Protein AF-A0A7Z9UDQ6-F1 (afdb_monomer_lite)

Secondary structure (DSSP, 8-state):
--TTSSSHHHHH--TT---GGGSS---HHHHHHHHHHHHHHHHHHHHHHHHHHHHHHH-TT-TTTHHHHHHHHHHHHHHHHHHHHHHHHHS--HHHHHHHHHHHHHHHHHHHHHHHHHHHHHHTSPPHHHHHHHHHHHHHHHHHHHHHHHHHHHHHHHHHHHHHHHHHHHHHHHHHHHHHS-HHHHHHHHHHHHHHHHHHHHHHHHHHHHHT--

Sequence (214 aa):
MLFSVFTLESLIDASGFVPRAVCGSWTKGEVILNNAADLAVALAYLVLPFVLTRLQRRRPDLPFSWILVVFGLFIVTCGATHLMEIVLFYHPVYRLAGLIKVLTALASWAAVIALIKISPALQALRSPQELEALNAELALEVEQRRKAEEQKEVLLRELHHRVKNNLQMVSSLLQLQENSSNPDDRSVLKESRDRVRALALVHESIYQSSDLSG

Radius of gyration: 43.85 Å; chains: 1; bounding box: 91×39×116 Å

Foldseek 3Di:
DVVVCPDPCNLQDLPPHDAQLPVDDDDPVNLCVLLVVLVVLLVVLVVQLVVLVVVCVVCVVDPPSVLSVLVNQLSNLVSVLSVVNNVSNPGVSVSNNVVSVVSNVVSVVVNVVVCVVCVVVVVPDDDPVRVVVVVVVVVVVVVVVVVVVVVVVVVVVVVLVVLLVVLVVLLVVLVVCLVVDDPVCNVVSVVVSVVSVVVSVVSVVVVVVVVVPD

Structure (mmCIF, N/CA/C/O backbone):
data_AF-A0A7Z9UDQ6-F1
#
_entry.id   AF-A0A7Z9UDQ6-F1
#
loop_
_atom_site.group_PDB
_atom_site.id
_atom_site.type_symbol
_atom_site.label_atom_id
_atom_site.label_alt_id
_atom_site.label_comp_id
_atom_site.label_asym_id
_atom_site.label_entity_id
_atom_site.label_seq_id
_atom_site.pdbx_PDB_ins_code
_atom_site.Cartn_x
_atom_site.Cartn_y
_atom_site.Cartn_z
_atom_site.occupancy
_atom_site.B_iso_or_equiv
_atom_site.auth_seq_id
_atom_site.auth_comp_id
_atom_site.auth_asym_id
_atom_site.auth_atom_id
_atom_site.pdbx_PDB_model_num
ATOM 1 N N . MET A 1 1 ? 2.440 24.306 -38.307 1.00 48.34 1 MET A N 1
ATOM 2 C CA . MET A 1 1 ? 3.809 23.741 -38.379 1.00 48.34 1 MET A CA 1
ATOM 3 C C . MET A 1 1 ? 4.148 22.735 -37.273 1.00 48.34 1 MET A C 1
ATOM 5 O O . MET A 1 1 ? 5.001 21.906 -37.523 1.00 48.34 1 MET A O 1
ATOM 9 N N . LEU A 1 2 ? 3.493 22.721 -36.099 1.00 47.84 2 LEU A N 1
ATOM 10 C CA . LEU A 1 2 ? 3.784 21.716 -35.051 1.00 47.84 2 LEU A CA 1
ATOM 11 C C . LEU A 1 2 ? 3.206 20.310 -35.327 1.00 47.84 2 LEU A C 1
ATOM 13 O O . LEU A 1 2 ? 3.764 19.321 -34.868 1.00 47.84 2 LEU A O 1
ATOM 17 N N . PHE A 1 3 ? 2.128 20.198 -36.111 1.00 49.44 3 PHE A N 1
ATOM 18 C CA . PHE A 1 3 ? 1.452 18.915 -36.360 1.00 49.44 3 PHE A CA 1
ATOM 19 C C . PHE A 1 3 ? 2.169 17.978 -37.351 1.00 49.44 3 PHE A C 1
ATOM 21 O O . PHE A 1 3 ? 1.931 16.778 -37.304 1.00 49.44 3 PHE A O 1
ATOM 28 N N . SER A 1 4 ? 3.075 18.473 -38.207 1.00 54.19 4 SER A N 1
ATOM 29 C CA . SER A 1 4 ? 3.802 17.622 -39.171 1.00 54.19 4 SER A CA 1
ATOM 30 C C . SER A 1 4 ? 5.000 16.881 -38.566 1.00 54.19 4 SER A C 1
ATOM 32 O O . SER A 1 4 ? 5.583 16.032 -39.226 1.00 54.19 4 SER A O 1
ATOM 34 N N . VAL A 1 5 ? 5.386 17.197 -37.324 1.00 56.34 5 VAL A N 1
ATOM 35 C CA . VAL A 1 5 ? 6.548 16.592 -36.643 1.00 56.34 5 VAL A CA 1
ATOM 36 C C . VAL A 1 5 ? 6.175 15.292 -35.913 1.00 56.34 5 VAL A C 1
ATOM 38 O O . VAL A 1 5 ? 7.037 14.443 -35.692 1.00 56.34 5 VAL A O 1
ATOM 41 N N . PHE A 1 6 ? 4.893 15.090 -35.593 1.00 64.50 6 PHE A N 1
ATOM 42 C CA . PHE A 1 6 ? 4.410 13.975 -34.763 1.00 64.50 6 PHE A CA 1
ATOM 43 C C . PHE A 1 6 ? 3.609 12.913 -35.530 1.00 64.50 6 PHE A C 1
ATOM 45 O O . PHE A 1 6 ? 2.838 12.167 -34.930 1.00 64.50 6 PHE A O 1
ATOM 52 N N . THR A 1 7 ? 3.763 12.825 -36.850 1.00 82.31 7 THR A N 1
ATOM 53 C CA . THR A 1 7 ? 3.218 11.678 -37.591 1.00 82.31 7 THR A CA 1
ATOM 54 C C . THR A 1 7 ? 4.004 10.404 -37.260 1.00 82.31 7 THR A C 1
ATOM 56 O O . THR A 1 7 ? 5.189 10.467 -36.930 1.00 82.31 7 THR A O 1
ATOM 59 N N . LEU A 1 8 ? 3.368 9.230 -37.339 1.00 80.25 8 LEU A N 1
ATOM 60 C CA . LEU A 1 8 ? 4.065 7.961 -37.090 1.00 80.25 8 LEU A CA 1
ATOM 61 C C . LEU A 1 8 ? 5.263 7.794 -38.039 1.00 80.25 8 LEU A C 1
ATOM 63 O O . LEU A 1 8 ? 6.338 7.408 -37.592 1.00 80.25 8 LEU A O 1
ATOM 67 N N . GLU A 1 9 ? 5.092 8.171 -39.311 1.00 85.50 9 GLU A N 1
ATOM 68 C CA . GLU A 1 9 ? 6.149 8.155 -40.328 1.00 85.50 9 GLU A CA 1
ATOM 69 C C . GLU A 1 9 ? 7.326 9.065 -39.960 1.00 85.50 9 GLU A C 1
ATOM 71 O O . GLU A 1 9 ? 8.473 8.642 -40.050 1.00 85.50 9 GLU A O 1
ATOM 76 N N . SER A 1 10 ? 7.074 10.280 -39.459 1.00 85.56 10 SER A N 1
ATOM 77 C CA . SER A 1 10 ? 8.152 11.195 -39.058 1.00 85.56 10 SER A CA 1
ATOM 78 C C . SER A 1 10 ? 8.919 10.728 -37.815 1.00 85.56 10 SER A C 1
ATOM 80 O O . SER A 1 10 ? 10.100 11.055 -37.675 1.00 85.56 10 SER A O 1
ATOM 82 N N . LEU A 1 11 ? 8.282 9.964 -36.918 1.00 87.12 11 LEU A N 1
ATOM 83 C CA . LEU A 1 11 ? 8.909 9.422 -35.705 1.00 87.12 11 LEU A CA 1
ATOM 84 C C . LEU A 1 11 ? 9.822 8.221 -35.986 1.00 87.12 11 LEU A C 1
ATOM 86 O O . LEU A 1 11 ? 10.855 8.086 -35.326 1.00 87.12 11 LEU A O 1
ATOM 90 N N . ILE A 1 12 ? 9.452 7.370 -36.948 1.00 90.75 12 ILE A N 1
ATOM 91 C CA . ILE A 1 12 ? 10.252 6.210 -37.381 1.00 90.75 12 ILE A CA 1
ATOM 92 C C . ILE A 1 12 ? 11.189 6.532 -38.550 1.00 90.75 12 ILE A C 1
ATOM 94 O O . ILE A 1 12 ? 11.944 5.666 -38.986 1.00 90.75 12 ILE A O 1
ATOM 98 N N . ASP A 1 13 ? 11.151 7.756 -39.072 1.00 90.12 13 ASP A N 1
ATOM 99 C CA . ASP A 1 13 ? 12.060 8.174 -40.127 1.00 90.12 13 ASP A CA 1
ATOM 100 C C . ASP A 1 13 ? 13.504 8.244 -39.602 1.00 90.12 13 ASP A C 1
ATOM 102 O O . ASP A 1 13 ? 13.847 9.022 -38.706 1.00 90.12 13 ASP A O 1
ATOM 106 N N . ALA A 1 14 ? 14.333 7.391 -40.195 1.00 88.19 14 ALA A N 1
ATOM 107 C CA . ALA A 1 14 ? 15.753 7.228 -39.923 1.00 88.19 14 ALA A CA 1
ATOM 108 C C . ALA A 1 14 ? 16.634 8.094 -40.844 1.00 88.19 14 ALA A C 1
ATOM 110 O O . ALA A 1 14 ? 17.862 8.054 -40.732 1.00 88.19 14 ALA A O 1
ATOM 111 N N . SER A 1 15 ? 16.036 8.854 -41.771 1.00 87.88 15 SER A N 1
ATOM 112 C CA . SER A 1 15 ? 16.781 9.676 -42.721 1.00 87.88 15 SER A CA 1
ATOM 113 C C . SER A 1 15 ? 17.696 10.680 -42.006 1.00 87.88 15 SER A C 1
ATOM 115 O O . SER A 1 15 ? 17.328 11.308 -41.011 1.00 87.88 15 SER A O 1
ATOM 117 N N . GLY A 1 16 ? 18.932 10.807 -42.500 1.00 86.19 16 GLY A N 1
ATOM 118 C CA . GLY A 1 16 ? 19.942 11.703 -41.926 1.00 86.19 16 GLY A CA 1
ATOM 119 C C . GLY A 1 16 ? 20.654 11.180 -40.674 1.00 86.19 16 GLY A C 1
ATOM 120 O O . GLY A 1 16 ? 21.507 11.887 -40.141 1.00 86.19 16 GLY A O 1
ATOM 121 N N . PHE A 1 17 ? 20.362 9.956 -40.222 1.00 91.44 17 PHE A N 1
ATOM 122 C CA . PHE A 1 17 ? 21.024 9.333 -39.077 1.00 91.44 17 PHE A CA 1
ATOM 123 C C . PHE A 1 17 ? 21.715 8.017 -39.448 1.00 91.44 17 PHE A C 1
ATOM 125 O O . PHE A 1 17 ? 21.334 7.332 -40.394 1.00 91.44 17 PHE A O 1
ATOM 132 N N . VAL A 1 18 ? 22.742 7.654 -38.677 1.00 89.44 18 VAL A N 1
ATOM 133 C CA . VAL A 1 18 ? 23.559 6.454 -38.899 1.00 89.44 18 VAL A CA 1
ATOM 134 C C . VAL A 1 18 ? 23.310 5.449 -37.762 1.00 89.44 18 VAL A C 1
ATOM 136 O O . VAL A 1 18 ? 23.319 5.867 -36.602 1.00 89.44 18 VAL A O 1
ATOM 139 N N . PRO A 1 19 ? 23.076 4.149 -38.047 1.00 90.12 19 PRO A N 1
ATOM 140 C CA . PRO A 1 19 ? 22.893 3.131 -37.011 1.00 90.12 19 PRO A CA 1
ATOM 141 C C . PRO A 1 19 ? 24.117 2.989 -36.104 1.00 90.12 19 PRO A C 1
ATOM 143 O O . PRO A 1 19 ? 25.257 3.105 -36.556 1.00 90.12 19 PRO A O 1
ATOM 146 N N . ARG A 1 20 ? 23.910 2.632 -34.832 1.00 87.38 20 ARG A N 1
ATOM 147 C CA . ARG A 1 20 ? 25.030 2.446 -33.893 1.00 87.38 20 ARG A CA 1
ATOM 148 C C . ARG A 1 20 ? 25.936 1.274 -34.273 1.00 87.38 20 ARG A C 1
ATOM 150 O O . ARG A 1 20 ? 27.137 1.353 -34.036 1.00 87.38 20 ARG A O 1
ATOM 157 N N . ALA A 1 21 ? 25.384 0.235 -34.902 1.00 88.62 21 ALA A N 1
ATOM 158 C CA . ALA A 1 21 ? 26.126 -0.949 -35.337 1.00 88.62 21 ALA A CA 1
ATOM 159 C C . ALA A 1 21 ? 27.290 -0.638 -36.291 1.00 88.62 21 ALA A C 1
ATOM 161 O O . ALA A 1 21 ? 28.263 -1.386 -36.319 1.00 88.62 21 ALA A O 1
ATOM 162 N N . VAL A 1 22 ? 27.199 0.450 -37.066 1.00 88.19 22 VAL A N 1
ATOM 163 C CA . VAL A 1 22 ? 28.259 0.873 -37.999 1.00 88.19 22 VAL A CA 1
ATOM 164 C C . VAL A 1 22 ? 29.159 1.973 -37.418 1.00 88.19 22 VAL A C 1
ATOM 166 O O . VAL A 1 22 ? 30.183 2.316 -38.003 1.00 88.19 22 VAL A O 1
ATOM 169 N N . CYS A 1 23 ? 28.803 2.509 -36.248 1.00 83.44 23 CYS A N 1
ATOM 170 C CA . CYS A 1 23 ? 29.589 3.485 -35.504 1.00 83.44 23 CYS A CA 1
ATOM 171 C C . CYS A 1 23 ? 30.488 2.755 -34.492 1.00 83.44 23 CYS A C 1
ATOM 173 O O . CYS A 1 23 ? 30.067 2.469 -33.371 1.00 83.44 23 CYS A O 1
ATOM 175 N N . GLY A 1 24 ? 31.733 2.470 -34.886 1.00 82.62 24 GLY A N 1
ATOM 176 C CA . GLY A 1 24 ? 32.760 1.861 -34.028 1.00 82.62 24 GLY A CA 1
ATOM 177 C C . GLY A 1 24 ? 33.089 0.402 -34.366 1.00 82.62 24 GLY A C 1
ATOM 178 O O . GLY A 1 24 ? 32.461 -0.218 -35.220 1.00 82.62 24 GLY A O 1
ATOM 179 N N . SER A 1 25 ? 34.109 -0.149 -33.704 1.00 88.50 25 SER A N 1
ATOM 180 C CA . SER A 1 25 ? 34.606 -1.516 -33.917 1.00 88.50 25 SER A CA 1
ATOM 181 C C . SER A 1 25 ? 34.024 -2.498 -32.894 1.00 88.50 25 SER A C 1
ATOM 183 O O . SER A 1 25 ? 34.717 -2.921 -31.972 1.00 88.50 25 SER A O 1
ATOM 185 N N . TRP A 1 26 ? 32.744 -2.840 -33.042 1.00 91.50 26 TRP A N 1
ATOM 186 C CA . TRP A 1 26 ? 32.050 -3.757 -32.133 1.00 91.50 26 TRP A CA 1
ATOM 187 C C . TRP A 1 26 ? 32.471 -5.212 -32.352 1.00 91.50 26 TRP A C 1
ATOM 189 O O . TRP A 1 26 ? 32.359 -5.757 -33.453 1.00 91.50 26 TRP A O 1
ATOM 199 N N . THR A 1 27 ? 32.894 -5.881 -31.286 1.00 94.50 27 THR A N 1
ATOM 200 C CA . THR A 1 27 ? 33.080 -7.332 -31.281 1.00 94.50 27 THR A CA 1
ATOM 201 C C . THR A 1 27 ? 31.741 -8.048 -31.103 1.00 94.50 27 THR A C 1
ATOM 203 O O . THR A 1 27 ? 30.798 -7.532 -30.502 1.00 94.50 27 THR A O 1
ATOM 206 N N . LYS A 1 28 ? 31.653 -9.299 -31.572 1.00 93.56 28 LYS A N 1
ATOM 207 C CA . LYS A 1 28 ? 30.447 -10.127 -31.379 1.00 93.56 28 LYS A CA 1
ATOM 208 C C . LYS A 1 28 ? 30.076 -10.276 -29.898 1.00 93.56 28 LYS A C 1
ATOM 210 O O . LYS A 1 28 ? 28.895 -10.280 -29.569 1.00 93.56 28 LYS A O 1
ATOM 215 N N . GLY A 1 29 ? 31.079 -10.385 -29.022 1.00 96.00 29 GLY A N 1
ATOM 216 C CA . GLY A 1 29 ? 30.876 -10.504 -27.579 1.00 96.00 29 GLY A CA 1
ATOM 217 C C . GLY A 1 29 ? 30.220 -9.263 -26.976 1.00 96.00 29 GLY A C 1
ATOM 218 O O . GLY A 1 29 ? 29.256 -9.394 -26.229 1.00 96.00 29 GLY A O 1
ATOM 219 N N . GLU A 1 30 ? 30.676 -8.066 -27.351 1.00 94.56 30 GLU A N 1
ATOM 220 C CA . GLU A 1 30 ? 30.105 -6.803 -26.864 1.00 94.56 30 GLU A CA 1
ATOM 221 C C . GLU A 1 30 ? 28.658 -6.613 -27.324 1.00 94.56 30 GLU A C 1
ATOM 223 O O . GLU A 1 30 ? 27.813 -6.218 -26.523 1.00 94.56 30 GLU A O 1
ATOM 228 N N . VAL A 1 31 ? 28.347 -6.934 -28.585 1.00 94.44 31 VAL A N 1
ATOM 229 C CA . VAL A 1 31 ? 26.974 -6.826 -29.107 1.00 94.44 31 VAL A CA 1
ATOM 230 C C . VAL A 1 31 ? 26.029 -7.765 -28.363 1.00 94.44 31 VAL A C 1
ATOM 232 O O . VAL A 1 31 ? 24.954 -7.346 -27.940 1.00 94.44 31 VAL A O 1
ATOM 235 N N . ILE A 1 32 ? 26.434 -9.025 -28.171 1.00 96.25 32 ILE A N 1
ATOM 236 C CA . ILE A 1 32 ? 25.630 -10.005 -27.431 1.00 96.25 32 ILE A CA 1
ATOM 237 C C . ILE A 1 32 ? 25.421 -9.535 -25.995 1.00 96.25 32 ILE A C 1
ATOM 239 O O . ILE A 1 32 ? 24.293 -9.566 -25.515 1.00 96.25 32 ILE A O 1
ATOM 243 N N . LEU A 1 33 ? 26.481 -9.079 -25.324 1.00 96.50 33 LEU A N 1
ATOM 244 C CA . LEU A 1 33 ? 26.412 -8.645 -23.933 1.00 96.50 33 LEU A CA 1
ATOM 245 C C . LEU A 1 33 ? 25.422 -7.489 -23.743 1.00 96.50 33 LEU A C 1
ATOM 247 O O . LEU A 1 33 ? 24.552 -7.579 -22.880 1.00 96.50 33 LEU A O 1
ATOM 251 N N . ASN A 1 34 ? 25.531 -6.434 -24.556 1.00 95.75 34 ASN A N 1
ATOM 252 C CA . ASN A 1 34 ? 24.661 -5.261 -24.442 1.00 95.75 34 ASN A CA 1
ATOM 253 C C . ASN A 1 34 ? 23.206 -5.614 -24.778 1.00 95.75 34 ASN A C 1
ATOM 255 O O . ASN A 1 34 ? 22.318 -5.384 -23.962 1.00 95.75 34 ASN A O 1
ATOM 259 N N . ASN A 1 35 ? 22.962 -6.270 -25.918 1.00 96.38 35 ASN A N 1
ATOM 260 C CA . ASN A 1 35 ? 21.597 -6.605 -26.332 1.00 96.38 35 ASN A CA 1
ATOM 261 C C . ASN A 1 35 ? 20.929 -7.608 -25.382 1.00 96.38 35 ASN A C 1
ATOM 263 O O . ASN A 1 35 ? 19.732 -7.501 -25.121 1.00 96.38 35 ASN A O 1
ATOM 267 N N . ALA A 1 36 ? 21.677 -8.584 -24.855 1.00 98.06 36 ALA A N 1
ATOM 268 C CA . ALA A 1 36 ? 21.143 -9.528 -23.878 1.00 98.06 36 ALA A CA 1
ATOM 269 C C . ALA A 1 36 ? 20.815 -8.838 -22.547 1.00 98.06 36 ALA A C 1
ATOM 271 O O . ALA A 1 36 ? 19.781 -9.144 -21.955 1.00 98.06 36 ALA A O 1
ATOM 272 N N . ALA A 1 37 ? 21.653 -7.899 -22.094 1.00 98.25 37 ALA A N 1
ATOM 273 C CA . ALA A 1 37 ? 21.388 -7.115 -20.892 1.00 98.25 37 ALA A CA 1
ATOM 274 C C . ALA A 1 37 ? 20.138 -6.235 -21.055 1.00 98.25 37 ALA A C 1
ATOM 276 O O . ALA A 1 37 ? 19.240 -6.299 -20.216 1.00 98.25 37 ALA A O 1
ATOM 277 N N . ASP A 1 38 ? 20.030 -5.484 -22.155 1.00 98.25 38 ASP A N 1
ATOM 278 C CA . ASP A 1 38 ? 18.854 -4.653 -22.437 1.00 98.25 38 ASP A CA 1
ATOM 279 C C . ASP A 1 38 ? 17.577 -5.493 -22.559 1.00 98.25 38 ASP A C 1
ATOM 281 O O . ASP A 1 38 ? 16.534 -5.126 -22.013 1.00 98.25 38 ASP A O 1
ATOM 285 N N . LEU A 1 39 ? 17.654 -6.662 -23.204 1.00 98.00 39 LEU A N 1
ATOM 286 C CA . LEU A 1 39 ? 16.518 -7.573 -23.311 1.00 98.00 39 LEU A CA 1
ATOM 287 C C . LEU A 1 39 ? 16.105 -8.114 -21.938 1.00 98.00 39 LEU A C 1
ATOM 289 O O . LEU A 1 39 ? 14.915 -8.153 -21.627 1.00 98.00 39 LEU A O 1
ATOM 293 N N . ALA A 1 40 ? 17.067 -8.510 -21.103 1.00 98.25 40 ALA A N 1
ATOM 294 C CA . ALA A 1 40 ? 16.791 -9.001 -19.758 1.00 98.25 40 ALA A CA 1
ATOM 295 C C . ALA A 1 40 ? 16.103 -7.932 -18.892 1.00 98.25 40 ALA A C 1
ATOM 297 O O . ALA A 1 40 ? 15.108 -8.230 -18.225 1.00 98.25 40 ALA A O 1
ATOM 298 N N . VAL A 1 41 ? 16.574 -6.680 -18.945 1.00 98.31 41 VAL A N 1
ATOM 299 C CA . VAL A 1 41 ? 15.949 -5.561 -18.222 1.00 98.31 41 VAL A CA 1
ATOM 300 C C . VAL A 1 41 ? 14.550 -5.266 -18.767 1.00 98.31 41 VAL A C 1
ATOM 302 O O . VAL A 1 41 ? 13.603 -5.142 -17.989 1.00 98.31 41 VAL A O 1
ATOM 305 N N . ALA A 1 42 ? 14.380 -5.222 -20.092 1.00 97.62 42 ALA A N 1
ATOM 306 C CA . ALA A 1 42 ? 13.077 -5.015 -20.716 1.00 97.62 42 ALA A CA 1
ATOM 307 C C . ALA A 1 42 ? 12.055 -6.088 -20.303 1.00 97.62 42 ALA A C 1
ATOM 309 O O . ALA A 1 42 ? 10.922 -5.759 -19.951 1.00 97.62 42 ALA A O 1
ATOM 310 N N . LEU A 1 43 ? 12.454 -7.365 -20.283 1.00 97.69 43 LEU A N 1
ATOM 311 C CA . LEU A 1 43 ? 11.597 -8.467 -19.837 1.00 97.69 43 LEU A CA 1
ATOM 312 C C . LEU A 1 43 ? 11.216 -8.332 -18.359 1.00 97.69 43 LEU A C 1
ATOM 314 O O . LEU A 1 43 ? 10.044 -8.494 -18.015 1.00 97.69 43 LEU A O 1
ATOM 318 N N . ALA A 1 44 ? 12.163 -7.976 -17.486 1.00 97.94 44 ALA A N 1
ATOM 319 C CA . ALA A 1 44 ? 11.867 -7.717 -16.078 1.00 97.94 44 ALA A CA 1
ATOM 320 C C . ALA A 1 44 ? 10.829 -6.589 -15.915 1.00 97.94 44 ALA A C 1
ATOM 322 O O . ALA A 1 44 ? 9.878 -6.720 -15.140 1.00 97.94 44 ALA A O 1
ATOM 323 N N . TYR A 1 45 ? 10.952 -5.516 -16.700 1.00 97.06 45 TYR A N 1
ATOM 324 C CA . TYR A 1 45 ? 10.016 -4.390 -16.702 1.00 97.06 45 TYR A CA 1
ATOM 325 C C . TYR A 1 45 ? 8.649 -4.703 -17.333 1.00 97.06 45 TYR A C 1
ATOM 327 O O . TYR A 1 45 ? 7.684 -4.004 -17.041 1.00 97.06 45 TYR A O 1
ATOM 335 N N . LEU A 1 46 ? 8.507 -5.778 -18.112 1.00 92.88 46 LEU A N 1
ATOM 336 C CA . LEU A 1 46 ? 7.196 -6.297 -18.529 1.00 92.88 46 LEU A CA 1
ATOM 337 C C . LEU A 1 46 ? 6.545 -7.173 -17.446 1.00 92.88 46 LEU A C 1
ATOM 339 O O . LEU A 1 46 ? 5.325 -7.148 -17.272 1.00 92.88 46 LEU A O 1
ATOM 343 N N . VAL A 1 47 ? 7.347 -7.925 -16.686 1.00 96.75 47 VAL A N 1
ATOM 344 C CA . VAL A 1 47 ? 6.858 -8.810 -15.615 1.00 96.75 47 VAL A CA 1
ATOM 345 C C . VAL A 1 47 ? 6.423 -8.023 -14.373 1.00 96.75 47 VAL A C 1
ATOM 347 O O . VAL A 1 47 ? 5.387 -8.333 -13.782 1.00 96.75 47 VAL A O 1
ATOM 350 N N . LEU A 1 48 ? 7.168 -6.991 -13.970 1.00 97.06 48 LEU A N 1
ATOM 351 C CA . LEU A 1 48 ? 6.877 -6.220 -12.753 1.00 97.06 48 LEU A CA 1
ATOM 352 C C . LEU A 1 48 ? 5.455 -5.611 -12.725 1.00 97.06 48 LEU A C 1
ATOM 354 O O . LEU A 1 48 ? 4.744 -5.848 -11.746 1.00 97.06 48 LEU A O 1
ATOM 358 N N . PRO A 1 49 ? 4.961 -4.909 -13.766 1.00 96.12 49 PRO A N 1
ATOM 359 C CA . PRO A 1 49 ? 3.590 -4.391 -13.797 1.00 96.12 49 PRO A CA 1
ATOM 360 C C . PRO A 1 49 ? 2.521 -5.485 -13.674 1.00 96.12 49 PRO A C 1
ATOM 362 O O . PRO A 1 49 ? 1.480 -5.264 -13.050 1.00 96.12 49 PRO A O 1
ATOM 365 N N . PHE A 1 50 ? 2.773 -6.685 -14.212 1.00 95.94 50 PHE A N 1
ATOM 366 C CA . PHE A 1 50 ? 1.877 -7.831 -14.043 1.00 95.94 50 PHE A CA 1
ATOM 367 C C . PHE A 1 50 ? 1.816 -8.286 -12.578 1.00 95.94 50 PHE A C 1
ATOM 369 O O . PHE A 1 50 ? 0.725 -8.515 -12.046 1.00 95.94 50 PHE A O 1
ATOM 376 N N . VAL A 1 51 ? 2.965 -8.350 -11.895 1.00 96.81 51 VAL A N 1
ATOM 377 C CA . VAL A 1 51 ? 3.038 -8.656 -10.456 1.00 96.81 51 VAL A CA 1
ATOM 378 C C . VAL A 1 51 ? 2.304 -7.594 -9.630 1.00 96.81 51 VAL A C 1
ATOM 380 O O . VAL A 1 51 ? 1.485 -7.952 -8.781 1.00 96.81 51 VAL A O 1
ATOM 383 N N . LEU A 1 52 ? 2.516 -6.305 -9.920 1.00 95.94 52 LEU A N 1
ATOM 384 C CA . LEU A 1 52 ? 1.829 -5.196 -9.242 1.00 95.94 52 LEU A CA 1
ATOM 385 C C . LEU A 1 52 ? 0.307 -5.256 -9.443 1.00 95.94 52 LEU A C 1
ATOM 387 O O . LEU A 1 52 ? -0.453 -5.141 -8.483 1.00 95.94 52 LEU A O 1
ATOM 391 N N . THR A 1 53 ? -0.149 -5.525 -10.668 1.00 94.75 53 THR A N 1
ATOM 392 C CA . THR A 1 53 ? -1.581 -5.664 -10.983 1.00 94.75 53 THR A CA 1
ATOM 393 C C . THR A 1 53 ? -2.197 -6.861 -10.254 1.00 94.75 53 THR A C 1
ATOM 395 O O . THR A 1 53 ? -3.311 -6.781 -9.733 1.00 94.75 53 THR A O 1
ATOM 398 N N . ARG A 1 54 ? -1.478 -7.989 -10.177 1.00 96.31 54 ARG A N 1
ATOM 399 C CA . ARG A 1 54 ? -1.922 -9.168 -9.422 1.00 96.31 54 ARG A CA 1
ATOM 400 C C . ARG A 1 54 ? -2.025 -8.865 -7.928 1.00 96.31 54 ARG A C 1
ATOM 402 O O . ARG A 1 54 ? -3.013 -9.270 -7.318 1.00 96.31 54 ARG A O 1
ATOM 409 N N . LEU A 1 55 ? -1.047 -8.162 -7.355 1.00 95.81 55 LEU A N 1
ATOM 410 C CA . LEU A 1 55 ? -1.066 -7.734 -5.955 1.00 95.81 55 LEU A CA 1
ATOM 411 C C . LEU A 1 55 ? -2.282 -6.843 -5.674 1.00 95.81 55 LEU A C 1
ATOM 413 O O . LEU A 1 55 ? -3.046 -7.140 -4.760 1.00 95.81 55 LEU A O 1
ATOM 417 N N . GLN A 1 56 ? -2.519 -5.833 -6.513 1.00 95.38 56 GLN A N 1
ATOM 418 C CA . GLN A 1 56 ? -3.666 -4.932 -6.390 1.00 95.38 56 GLN A CA 1
ATOM 419 C C . GLN A 1 56 ? -5.008 -5.680 -6.448 1.00 95.38 56 GLN A C 1
ATOM 421 O O . GLN A 1 56 ? -5.910 -5.400 -5.666 1.00 95.38 56 GLN A O 1
ATOM 426 N N . ARG A 1 57 ? -5.139 -6.679 -7.333 1.00 95.06 57 ARG A N 1
ATOM 427 C CA . ARG A 1 57 ? -6.353 -7.514 -7.420 1.00 95.06 57 ARG A CA 1
ATOM 428 C C . ARG A 1 57 ? -6.529 -8.457 -6.229 1.00 95.06 57 ARG A C 1
ATOM 430 O O . ARG A 1 57 ? -7.654 -8.818 -5.907 1.00 95.06 57 ARG A O 1
ATOM 437 N N . ARG A 1 58 ? -5.433 -8.905 -5.610 1.00 96.50 58 ARG A N 1
ATOM 438 C CA . ARG A 1 58 ? -5.456 -9.816 -4.452 1.00 96.50 58 ARG A CA 1
ATOM 439 C C . ARG A 1 58 ? -5.648 -9.085 -3.124 1.00 96.50 58 ARG A C 1
ATOM 441 O O . ARG A 1 58 ? -6.107 -9.708 -2.174 1.00 96.50 58 ARG A O 1
ATOM 448 N N . ARG A 1 59 ? -5.288 -7.803 -3.053 1.00 94.62 59 ARG A N 1
ATOM 449 C CA . ARG A 1 59 ? -5.374 -6.958 -1.856 1.00 94.62 59 ARG A CA 1
ATOM 450 C C . ARG A 1 59 ? -6.074 -5.634 -2.212 1.00 94.62 59 ARG A C 1
ATOM 452 O O . ARG A 1 59 ? -5.406 -4.612 -2.374 1.00 94.62 59 ARG A O 1
ATOM 459 N N . PRO A 1 60 ? -7.410 -5.642 -2.396 1.00 90.94 60 PRO A N 1
ATOM 460 C CA . PRO A 1 60 ? -8.168 -4.431 -2.730 1.00 90.94 60 PRO A CA 1
ATOM 461 C C . PRO A 1 60 ? -8.187 -3.407 -1.585 1.00 90.94 60 PRO A C 1
ATOM 463 O O . PRO A 1 60 ? -8.469 -2.236 -1.814 1.00 90.94 60 PRO A O 1
ATOM 466 N N . ASP A 1 61 ? -7.857 -3.845 -0.370 1.00 91.81 61 ASP A N 1
ATOM 467 C CA . ASP A 1 61 ? -7.721 -3.047 0.847 1.00 91.81 61 ASP A CA 1
ATOM 468 C C . ASP A 1 61 ? -6.408 -2.249 0.921 1.00 91.81 61 ASP A C 1
ATOM 470 O O . ASP A 1 61 ? -6.189 -1.520 1.886 1.00 91.81 61 ASP A O 1
ATOM 474 N N . LEU A 1 62 ? -5.525 -2.362 -0.081 1.00 90.56 62 LEU A N 1
ATOM 475 C CA . LEU A 1 62 ? -4.273 -1.612 -0.097 1.00 90.56 62 LEU A CA 1
ATOM 476 C C . LEU A 1 62 ? -4.532 -0.099 -0.122 1.00 90.56 62 LEU A C 1
ATOM 478 O O . LEU A 1 62 ? -5.145 0.407 -1.074 1.00 90.56 62 LEU A O 1
ATOM 482 N N . PRO A 1 63 ? -4.002 0.650 0.862 1.00 89.62 63 PRO A N 1
ATOM 483 C CA . PRO A 1 63 ? -4.105 2.094 0.843 1.00 89.62 63 PRO A CA 1
ATOM 484 C C . PRO A 1 63 ? -3.327 2.633 -0.362 1.00 89.62 63 PRO A C 1
ATOM 486 O O . PRO A 1 63 ? -2.251 2.144 -0.711 1.00 89.62 63 PRO A O 1
ATOM 489 N N . PHE A 1 64 ? -3.892 3.648 -1.016 1.00 91.69 64 PHE A N 1
ATOM 490 C CA . PHE A 1 64 ? -3.276 4.341 -2.150 1.00 91.69 64 PHE A CA 1
ATOM 491 C C . PHE A 1 64 ? -2.945 3.458 -3.368 1.00 91.69 64 PHE A C 1
ATOM 493 O O . PHE A 1 64 ? -1.996 3.744 -4.089 1.00 91.69 64 PHE A O 1
ATOM 500 N N . SER A 1 65 ? -3.734 2.419 -3.655 1.00 92.81 65 SER A N 1
ATOM 501 C CA . SER A 1 65 ? -3.491 1.478 -4.766 1.00 92.81 65 SER A CA 1
ATOM 502 C C . SER A 1 65 ? -3.259 2.118 -6.150 1.00 92.81 65 SER A C 1
ATOM 504 O O . SER A 1 65 ? -2.569 1.534 -6.986 1.00 92.81 65 SER A O 1
ATOM 506 N N . TRP A 1 66 ? -3.747 3.341 -6.387 1.00 92.31 66 TRP A N 1
ATOM 507 C CA . TRP A 1 66 ? -3.447 4.136 -7.586 1.00 92.31 66 TRP A CA 1
ATOM 508 C C . TRP A 1 66 ? -1.942 4.378 -7.797 1.00 92.31 66 TRP A C 1
ATOM 510 O O . TRP A 1 66 ? -1.497 4.488 -8.940 1.00 92.31 66 TRP A O 1
ATOM 520 N N . ILE A 1 67 ? -1.138 4.424 -6.727 1.00 94.12 67 ILE A N 1
ATOM 521 C CA . ILE A 1 67 ? 0.309 4.633 -6.828 1.00 94.12 67 ILE A CA 1
ATOM 522 C C . ILE A 1 67 ? 0.983 3.462 -7.543 1.00 94.12 67 ILE A C 1
ATOM 524 O O . ILE A 1 67 ? 1.885 3.672 -8.347 1.00 94.12 67 ILE A O 1
ATOM 528 N N . LEU A 1 68 ? 0.484 2.236 -7.344 1.00 94.75 68 LEU A N 1
ATOM 529 C CA . LEU A 1 68 ? 0.984 1.044 -8.030 1.00 94.75 68 LEU A CA 1
ATOM 530 C C . LEU A 1 68 ? 0.788 1.145 -9.547 1.00 94.75 68 LEU A C 1
ATOM 532 O O . LEU A 1 68 ? 1.612 0.635 -10.301 1.00 94.75 68 LEU A O 1
ATOM 536 N N . VAL A 1 69 ? -0.254 1.850 -9.999 1.00 94.19 69 VAL A N 1
ATOM 537 C CA . VAL A 1 69 ? -0.493 2.124 -11.424 1.00 94.19 69 VAL A CA 1
ATOM 538 C C . VAL A 1 69 ? 0.516 3.140 -11.959 1.00 94.19 69 VAL A C 1
ATOM 540 O O . VAL A 1 69 ? 1.067 2.931 -13.036 1.00 94.19 69 VAL A O 1
ATOM 543 N N . VAL A 1 70 ? 0.812 4.203 -11.202 1.00 94.94 70 VAL A N 1
ATOM 544 C CA . VAL A 1 70 ? 1.831 5.200 -11.584 1.00 94.94 70 VAL A CA 1
ATOM 545 C C . VAL A 1 70 ? 3.216 4.558 -11.678 1.00 94.94 70 VAL A C 1
ATOM 547 O O . VAL A 1 70 ? 3.911 4.754 -12.673 1.00 94.94 70 VAL A O 1
ATOM 550 N N . PHE A 1 71 ? 3.590 3.728 -10.699 1.00 95.69 71 PHE A N 1
ATOM 551 C CA . PHE A 1 71 ? 4.824 2.939 -10.756 1.00 95.69 71 PHE A CA 1
ATOM 552 C C . PHE A 1 71 ? 4.816 1.937 -11.907 1.00 95.69 71 PHE A C 1
ATOM 554 O O . PHE A 1 71 ? 5.818 1.819 -12.604 1.00 95.69 71 PHE A O 1
ATOM 561 N N . GLY A 1 72 ? 3.697 1.251 -12.147 1.00 96.31 72 GLY A N 1
ATOM 562 C CA . GLY A 1 72 ? 3.546 0.344 -13.282 1.00 96.31 72 GLY A CA 1
ATOM 563 C C . GLY A 1 72 ? 3.784 1.050 -14.618 1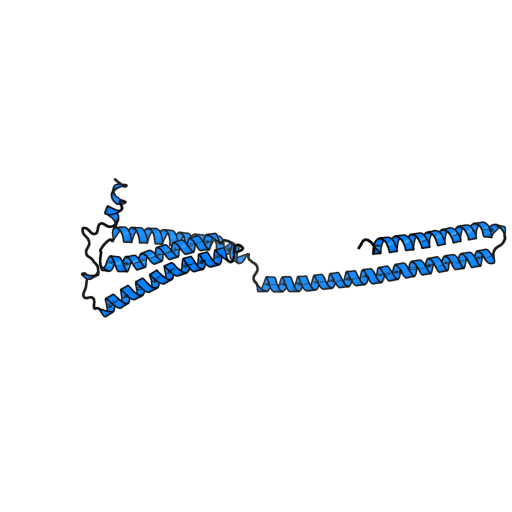.00 96.31 72 GLY A C 1
ATOM 564 O O . GLY A 1 72 ? 4.554 0.555 -15.437 1.00 96.31 72 GLY A O 1
ATOM 565 N N . LEU A 1 73 ? 3.194 2.233 -14.816 1.00 95.25 73 LEU A N 1
ATOM 566 C CA . LEU A 1 73 ? 3.392 3.044 -16.018 1.00 95.25 73 LEU A CA 1
ATOM 567 C C . LEU A 1 73 ? 4.852 3.495 -16.164 1.00 95.25 73 LEU A C 1
ATOM 569 O O . LEU A 1 73 ? 5.433 3.335 -17.235 1.00 95.25 73 LEU A O 1
ATOM 573 N N . PHE A 1 74 ? 5.457 3.998 -15.084 1.00 97.06 74 PHE A N 1
ATOM 574 C CA . PHE A 1 74 ? 6.874 4.365 -15.049 1.00 97.06 74 PHE A CA 1
ATOM 575 C C . PHE A 1 74 ? 7.777 3.187 -15.453 1.00 97.06 74 PHE A C 1
ATOM 577 O O . PHE A 1 74 ? 8.584 3.325 -16.375 1.00 97.06 74 PHE A O 1
ATOM 584 N N . ILE A 1 75 ? 7.578 2.008 -14.856 1.00 97.38 75 ILE A N 1
ATOM 585 C CA . ILE A 1 75 ? 8.345 0.790 -15.159 1.00 97.38 75 ILE A CA 1
ATOM 586 C C . ILE A 1 75 ? 8.200 0.394 -16.636 1.00 97.38 75 ILE A C 1
ATOM 588 O O . ILE A 1 75 ? 9.206 0.122 -17.289 1.00 97.38 75 ILE A O 1
ATOM 592 N N . VAL A 1 76 ? 6.984 0.419 -17.196 1.00 97.00 76 VAL A N 1
ATOM 593 C CA . VAL A 1 76 ? 6.758 0.104 -18.620 1.00 97.00 76 VAL A CA 1
ATOM 594 C C . VAL A 1 76 ? 7.502 1.081 -19.529 1.00 97.00 76 VAL A C 1
ATOM 596 O O . VAL A 1 76 ? 8.158 0.655 -20.479 1.00 97.00 76 VAL A O 1
ATOM 599 N N . THR A 1 77 ? 7.444 2.385 -19.238 1.00 95.94 77 THR A N 1
ATOM 600 C CA . THR A 1 77 ? 8.148 3.394 -20.046 1.00 95.94 77 THR A CA 1
ATOM 601 C C . THR A 1 77 ? 9.675 3.254 -19.966 1.00 95.94 77 THR A C 1
ATOM 603 O O . THR A 1 77 ? 10.353 3.415 -20.979 1.00 95.94 77 THR A O 1
ATOM 606 N N . CYS A 1 78 ? 10.231 2.847 -18.820 1.00 96.94 78 CYS A N 1
ATOM 607 C CA . CYS A 1 78 ? 11.643 2.459 -18.702 1.00 96.94 78 CYS A CA 1
ATOM 608 C C . CYS A 1 78 ? 11.963 1.165 -19.475 1.00 96.94 78 CYS A C 1
ATOM 610 O O . CYS A 1 78 ? 13.021 1.043 -20.085 1.00 96.94 78 CYS A O 1
ATOM 612 N N . GLY A 1 79 ? 11.044 0.196 -19.513 1.00 97.38 79 GLY A N 1
ATOM 613 C CA . GLY A 1 79 ? 11.176 -1.013 -20.344 1.00 97.38 79 GLY A CA 1
ATOM 614 C C . GLY A 1 79 ? 11.294 -0.680 -21.820 1.00 97.38 79 GLY A C 1
ATOM 615 O O . GLY A 1 79 ? 12.180 -1.187 -22.510 1.00 97.38 79 GLY A O 1
ATOM 616 N N . ALA A 1 80 ? 10.454 0.245 -22.280 1.00 96.81 80 ALA A N 1
ATOM 617 C CA . ALA A 1 80 ? 10.483 0.723 -23.651 1.00 96.81 80 ALA A CA 1
ATOM 618 C C . ALA A 1 80 ? 11.831 1.365 -24.017 1.00 96.81 80 ALA A C 1
ATOM 620 O O . ALA A 1 80 ? 12.278 1.184 -25.147 1.00 96.81 80 ALA A O 1
ATOM 621 N N . THR A 1 81 ? 12.520 2.053 -23.093 1.00 97.12 81 THR A N 1
ATOM 622 C CA . THR A 1 81 ? 13.848 2.621 -23.395 1.00 97.12 81 THR A CA 1
ATOM 623 C C . THR A 1 81 ? 14.908 1.551 -23.647 1.00 97.12 81 THR A C 1
ATOM 625 O O . THR A 1 81 ? 15.719 1.737 -24.544 1.00 97.12 81 THR A O 1
ATOM 628 N N . HIS A 1 82 ? 14.872 0.415 -22.942 1.00 98.00 82 HIS A N 1
ATOM 629 C CA . HIS A 1 82 ? 15.823 -0.685 -23.169 1.00 98.00 82 HIS A CA 1
ATOM 630 C C . HIS A 1 82 ? 15.557 -1.425 -24.481 1.00 98.00 82 HIS A C 1
ATOM 632 O O . HIS A 1 82 ? 16.480 -1.677 -25.252 1.00 98.00 82 HIS A O 1
ATOM 638 N N . LEU A 1 83 ? 14.285 -1.693 -24.800 1.00 96.88 83 LEU A N 1
ATOM 639 C CA . LEU A 1 83 ? 13.921 -2.218 -26.122 1.00 96.88 83 LEU A CA 1
ATOM 640 C C . LEU A 1 83 ? 14.370 -1.269 -27.236 1.00 96.88 83 LEU A C 1
ATOM 642 O O . LEU A 1 83 ? 14.842 -1.712 -28.282 1.00 96.88 83 LEU A O 1
ATOM 646 N N . MET A 1 84 ? 14.251 0.038 -26.996 1.00 96.25 84 MET A N 1
ATOM 647 C CA . MET A 1 84 ? 14.649 1.046 -27.963 1.00 96.25 84 MET A CA 1
ATOM 648 C C . MET A 1 84 ? 16.161 1.090 -28.186 1.00 96.25 84 MET A C 1
ATOM 650 O O . MET A 1 84 ? 16.566 1.310 -29.318 1.00 96.25 84 MET A O 1
ATOM 654 N N . GLU A 1 85 ? 17.004 0.851 -27.179 1.00 95.94 85 GLU A N 1
ATOM 655 C CA . GLU A 1 85 ? 18.463 0.783 -27.378 1.00 95.94 85 GLU A CA 1
ATOM 656 C C . GLU A 1 85 ? 18.859 -0.392 -28.294 1.00 95.94 85 GLU A C 1
ATOM 658 O O . GLU A 1 85 ? 19.679 -0.207 -29.197 1.00 95.94 85 GLU A O 1
ATOM 663 N N . ILE A 1 86 ? 18.194 -1.550 -28.170 1.00 96.38 86 ILE A N 1
ATOM 664 C CA . ILE A 1 86 ? 18.379 -2.682 -29.097 1.00 96.38 86 ILE A CA 1
ATOM 665 C C . ILE A 1 86 ? 17.970 -2.280 -30.519 1.00 96.38 86 ILE A C 1
ATOM 667 O O . ILE A 1 86 ? 18.701 -2.537 -31.474 1.00 96.38 86 ILE A O 1
ATOM 671 N N . VAL A 1 87 ? 16.815 -1.623 -30.682 1.00 95.62 87 VAL A N 1
ATOM 672 C CA . VAL A 1 87 ? 16.350 -1.158 -32.001 1.00 95.62 87 VAL A CA 1
ATOM 673 C C . VAL A 1 87 ? 17.308 -0.118 -32.583 1.00 95.62 87 VAL A C 1
ATOM 675 O O . VAL A 1 87 ? 17.705 -0.257 -33.736 1.00 95.62 87 VAL A O 1
ATOM 678 N N . LEU A 1 88 ? 17.729 0.874 -31.791 1.00 94.50 88 LEU A N 1
ATOM 679 C CA . LEU A 1 88 ? 18.674 1.927 -32.183 1.00 94.50 88 LEU A CA 1
ATOM 680 C C . LEU A 1 88 ? 20.026 1.377 -32.630 1.00 94.50 88 LEU A C 1
ATOM 682 O O . LEU A 1 88 ? 20.710 2.009 -33.443 1.00 94.50 88 LEU A O 1
ATOM 686 N N . PHE A 1 89 ? 20.414 0.205 -32.122 1.00 95.19 89 PHE A N 1
ATOM 687 C CA . PHE A 1 89 ? 21.626 -0.460 -32.566 1.00 95.19 89 PHE A CA 1
ATOM 688 C C . PHE A 1 89 ? 21.587 -0.759 -34.072 1.00 95.19 89 PHE A C 1
ATOM 690 O O . PHE A 1 89 ? 22.564 -0.490 -34.774 1.00 95.19 89 PHE A O 1
ATOM 697 N N . TYR A 1 90 ? 20.44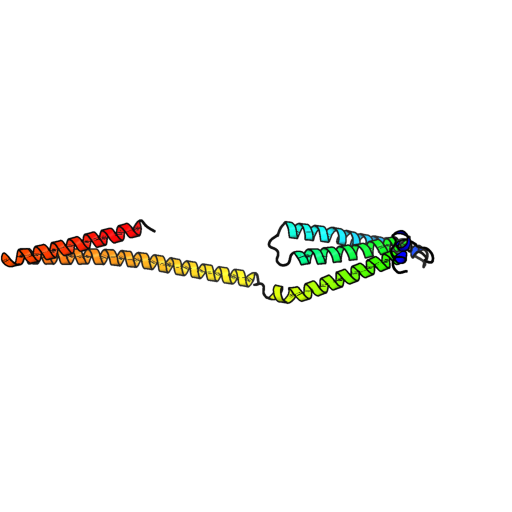4 -1.223 -34.585 1.00 94.31 90 TYR A N 1
ATOM 698 C CA . TYR A 1 90 ? 20.267 -1.632 -35.984 1.00 94.31 90 TYR A CA 1
ATOM 699 C C . TYR A 1 90 ? 19.575 -0.576 -36.861 1.00 94.31 90 TYR A C 1
ATOM 701 O O . TYR A 1 90 ? 19.869 -0.473 -38.051 1.00 94.31 90 TYR A O 1
ATOM 709 N N . HIS A 1 91 ? 18.684 0.232 -36.285 1.00 94.44 91 HIS A N 1
ATOM 710 C CA . HIS A 1 91 ? 17.852 1.210 -36.983 1.00 94.44 91 HIS A CA 1
ATOM 711 C C . HIS A 1 91 ? 17.889 2.562 -36.250 1.00 94.44 91 HIS A C 1
ATOM 713 O O . HIS A 1 91 ? 17.401 2.648 -35.126 1.00 94.44 91 HIS A O 1
ATOM 719 N N . PRO A 1 92 ? 18.407 3.646 -36.853 1.00 94.88 92 PRO A N 1
ATOM 720 C CA . PRO A 1 92 ? 18.675 4.906 -36.158 1.00 94.88 92 PRO A CA 1
ATOM 721 C C . PRO A 1 92 ? 17.426 5.795 -36.028 1.00 94.88 92 PRO A C 1
ATOM 723 O O . PRO A 1 92 ? 17.408 6.965 -36.408 1.00 94.88 92 PRO A O 1
ATOM 726 N N . VAL A 1 93 ? 16.358 5.242 -35.462 1.00 94.81 93 VAL A N 1
ATOM 727 C CA . VAL A 1 93 ? 15.066 5.903 -35.229 1.00 94.81 93 VAL A CA 1
ATOM 728 C C . VAL A 1 93 ? 15.094 6.795 -33.976 1.00 94.81 93 VAL A C 1
ATOM 730 O O . VAL A 1 93 ? 14.315 6.644 -33.033 1.00 94.81 93 VAL A O 1
ATOM 733 N N . TYR A 1 94 ? 16.027 7.752 -33.948 1.00 93.12 94 TYR A N 1
ATOM 734 C CA . TYR A 1 94 ? 16.316 8.599 -32.781 1.00 93.12 94 TYR A CA 1
ATOM 735 C C . TYR A 1 94 ? 15.159 9.513 -32.358 1.00 93.12 94 TYR A C 1
ATOM 737 O O . TYR A 1 94 ? 15.061 9.868 -31.183 1.00 93.12 94 TYR A O 1
ATOM 745 N N . ARG A 1 95 ? 14.262 9.879 -33.280 1.00 93.12 95 ARG A N 1
ATOM 746 C CA . ARG A 1 95 ? 13.097 10.728 -32.977 1.00 93.12 95 ARG A CA 1
ATOM 747 C C . ARG A 1 95 ? 12.099 10.002 -32.077 1.00 93.12 95 ARG A C 1
ATOM 749 O O . ARG A 1 95 ? 11.732 10.533 -31.029 1.00 93.12 95 ARG A O 1
ATOM 756 N N . LEU A 1 96 ? 11.736 8.764 -32.427 1.00 93.88 96 LEU A N 1
ATOM 757 C CA . LEU A 1 96 ? 10.937 7.893 -31.564 1.00 93.88 96 LEU A CA 1
ATOM 758 C C . LEU A 1 96 ? 11.624 7.667 -30.210 1.00 93.88 96 LEU A C 1
ATOM 760 O O . LEU A 1 96 ? 10.971 7.732 -29.171 1.00 93.88 96 LEU A O 1
ATOM 764 N N . ALA A 1 97 ? 12.945 7.472 -30.200 1.00 95.00 97 ALA A N 1
ATOM 765 C CA . ALA A 1 97 ? 13.683 7.249 -28.958 1.00 95.00 97 ALA A CA 1
ATOM 766 C C . ALA A 1 97 ? 13.637 8.476 -28.043 1.00 95.00 97 ALA A C 1
ATOM 768 O O . ALA A 1 97 ? 13.457 8.342 -26.834 1.00 95.00 97 ALA A O 1
ATOM 769 N N . GLY A 1 98 ? 13.761 9.674 -28.621 1.00 94.75 98 GLY A N 1
ATOM 770 C CA . GLY A 1 98 ? 13.592 10.937 -27.912 1.00 94.75 98 GLY A CA 1
ATOM 771 C C . GLY A 1 98 ? 12.200 11.069 -27.298 1.00 94.75 98 GLY A C 1
ATOM 772 O O . GLY A 1 98 ? 12.089 11.417 -26.125 1.00 94.75 98 GLY A O 1
ATOM 773 N N . LEU A 1 99 ? 11.146 10.719 -28.043 1.00 95.00 99 LEU A N 1
ATOM 774 C CA . LEU A 1 99 ? 9.777 10.731 -27.525 1.00 95.00 99 LEU A CA 1
ATOM 775 C C . LEU A 1 99 ? 9.605 9.767 -26.344 1.00 95.00 99 LEU A C 1
ATOM 777 O O . LEU A 1 99 ? 9.078 10.172 -25.309 1.00 95.00 99 LEU A O 1
ATOM 781 N N . ILE A 1 100 ? 10.090 8.526 -26.463 1.00 96.06 100 ILE A N 1
ATOM 782 C CA . ILE A 1 100 ? 10.054 7.552 -25.361 1.00 96.06 100 ILE A CA 1
ATOM 783 C C . ILE A 1 100 ? 10.796 8.117 -24.142 1.00 96.06 100 ILE A C 1
ATOM 785 O O . ILE A 1 100 ? 10.246 8.104 -23.047 1.00 96.06 100 ILE A O 1
ATOM 789 N N . LYS A 1 101 ? 11.991 8.698 -24.320 1.00 96.50 101 LYS A N 1
ATOM 790 C CA . LYS A 1 101 ? 12.765 9.314 -23.225 1.00 96.50 101 LYS A CA 1
ATOM 791 C C . LYS A 1 101 ? 12.010 10.461 -22.542 1.00 96.50 101 LYS A C 1
ATOM 793 O O . LYS A 1 101 ? 12.035 10.545 -21.316 1.00 96.50 101 LYS A O 1
ATOM 798 N N . VAL A 1 102 ? 11.305 11.309 -23.296 1.00 97.00 102 VAL A N 1
ATOM 799 C CA . VAL A 1 102 ? 10.454 12.372 -22.729 1.00 97.00 102 VAL A CA 1
ATOM 800 C C . VAL A 1 102 ? 9.294 11.778 -21.927 1.00 97.00 102 VAL A C 1
ATOM 802 O O . VAL A 1 102 ? 9.060 12.203 -20.797 1.00 97.00 102 VAL A O 1
ATOM 805 N N . LEU A 1 103 ? 8.597 10.771 -22.463 1.00 96.44 103 LEU A N 1
ATOM 806 C CA . LEU A 1 103 ? 7.507 10.093 -21.752 1.00 96.44 103 LEU A CA 1
ATOM 807 C C . LEU A 1 103 ? 8.002 9.436 -20.456 1.00 96.44 103 LEU A C 1
ATOM 809 O O . LEU A 1 103 ? 7.379 9.607 -19.409 1.00 96.44 103 LEU A O 1
ATOM 813 N N . THR A 1 104 ? 9.151 8.760 -20.497 1.00 97.12 104 THR A N 1
ATOM 814 C CA . THR A 1 104 ? 9.786 8.158 -19.319 1.00 97.12 104 THR A CA 1
ATOM 815 C C . THR A 1 104 ? 10.196 9.213 -18.296 1.00 97.12 104 THR A C 1
ATOM 817 O O . THR A 1 104 ? 9.992 9.007 -17.101 1.00 97.12 104 THR A O 1
ATOM 820 N N . ALA A 1 105 ? 10.720 10.366 -18.724 1.00 98.00 105 ALA A N 1
ATOM 821 C CA . ALA A 1 105 ? 11.055 11.466 -17.820 1.00 98.00 105 ALA A CA 1
ATOM 822 C C . ALA A 1 105 ? 9.806 12.015 -17.110 1.00 98.00 105 ALA A C 1
ATOM 824 O O . ALA A 1 105 ? 9.822 12.203 -15.893 1.00 98.00 105 ALA A O 1
ATOM 825 N N . LEU A 1 106 ? 8.706 12.209 -17.844 1.00 97.69 106 LEU A N 1
ATOM 826 C CA . LEU A 1 106 ? 7.430 12.640 -17.269 1.00 97.69 106 LEU A CA 1
ATOM 827 C C . LEU A 1 106 ? 6.873 11.605 -16.283 1.00 97.69 106 LEU A C 1
ATOM 829 O O . LEU A 1 106 ? 6.479 11.970 -15.176 1.00 97.69 106 LEU A O 1
ATOM 833 N N . ALA A 1 107 ? 6.889 10.320 -16.645 1.00 97.12 107 ALA A N 1
ATOM 834 C CA . ALA A 1 107 ? 6.435 9.239 -15.772 1.00 97.12 107 ALA A CA 1
ATOM 835 C C . ALA A 1 107 ? 7.301 9.115 -14.503 1.00 97.12 107 ALA A C 1
ATOM 837 O O . ALA A 1 107 ? 6.765 8.965 -13.406 1.00 97.12 107 ALA A O 1
ATOM 838 N N . SER A 1 108 ? 8.625 9.261 -14.633 1.00 97.12 108 SER A N 1
ATOM 839 C CA . SER A 1 108 ? 9.573 9.279 -13.507 1.00 97.12 108 SER A CA 1
ATOM 840 C C . SER A 1 108 ? 9.250 10.399 -12.519 1.00 97.12 108 SER A C 1
ATOM 842 O O . SER A 1 108 ? 9.108 10.159 -11.321 1.00 97.12 108 SER A O 1
ATOM 844 N N . TRP A 1 109 ? 9.082 11.629 -13.014 1.00 98.00 109 TRP A N 1
ATOM 845 C CA . TRP A 1 109 ? 8.753 12.773 -12.163 1.00 98.00 109 TRP A CA 1
ATOM 846 C C . TRP A 1 109 ? 7.359 12.657 -11.544 1.00 98.00 109 TRP A C 1
ATOM 848 O O . TRP A 1 109 ? 7.178 13.018 -10.380 1.00 98.00 109 TRP A O 1
ATOM 858 N N . ALA A 1 110 ? 6.387 12.095 -12.266 1.00 97.12 110 ALA A N 1
ATOM 859 C CA . ALA A 1 110 ? 5.075 11.790 -11.706 1.00 97.12 110 ALA A CA 1
ATOM 860 C C . ALA A 1 110 ? 5.172 10.790 -10.538 1.00 97.12 110 ALA A C 1
ATOM 862 O O . ALA A 1 110 ? 4.540 11.010 -9.503 1.00 97.12 110 ALA A O 1
ATOM 863 N N . ALA A 1 111 ? 5.998 9.744 -10.659 1.00 97.12 111 ALA A N 1
ATOM 864 C CA . ALA A 1 111 ? 6.245 8.784 -9.581 1.00 97.12 111 ALA A CA 1
ATOM 865 C C . ALA A 1 111 ? 6.916 9.440 -8.358 1.00 97.12 111 ALA A C 1
ATOM 867 O O . ALA A 1 111 ? 6.4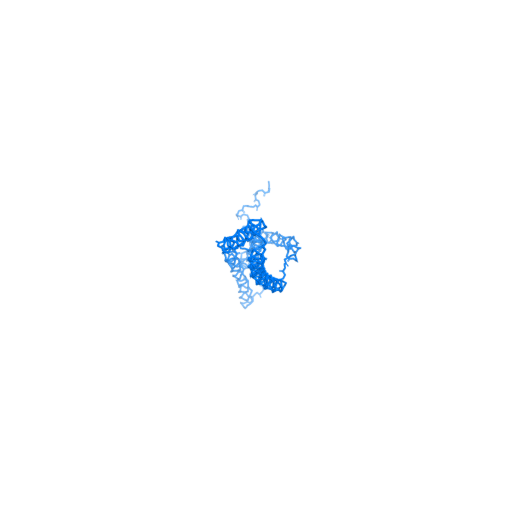91 9.201 -7.227 1.00 97.12 111 ALA A O 1
ATOM 868 N N . VAL A 1 112 ? 7.898 10.327 -8.569 1.00 97.88 112 VAL A N 1
ATOM 869 C CA . VAL A 1 112 ? 8.539 11.105 -7.490 1.00 97.88 112 VAL A CA 1
ATOM 870 C C . VAL A 1 112 ? 7.520 11.977 -6.754 1.00 97.88 112 VAL A C 1
ATOM 872 O O . VAL A 1 112 ? 7.426 11.926 -5.529 1.00 97.88 112 VAL A O 1
ATOM 875 N N . ILE A 1 113 ? 6.714 12.752 -7.486 1.00 97.38 113 ILE A N 1
ATOM 876 C CA . ILE A 1 113 ? 5.693 13.625 -6.889 1.00 97.38 113 ILE A CA 1
ATOM 877 C C . ILE A 1 113 ? 4.655 12.798 -6.119 1.00 97.38 113 ILE A C 1
ATOM 879 O O . ILE A 1 113 ? 4.251 13.187 -5.021 1.00 97.38 113 ILE A O 1
ATOM 883 N N . ALA A 1 114 ? 4.237 11.653 -6.665 1.00 96.25 114 ALA A N 1
ATOM 884 C CA . ALA A 1 114 ? 3.322 10.736 -5.995 1.00 96.25 114 ALA A CA 1
ATOM 885 C C . ALA A 1 114 ? 3.895 10.228 -4.661 1.00 96.25 114 ALA A C 1
ATOM 887 O O . ALA A 1 114 ? 3.198 10.279 -3.647 1.00 96.25 114 ALA A O 1
ATOM 888 N N . LEU A 1 115 ? 5.170 9.816 -4.639 1.00 95.44 115 LEU A N 1
ATOM 889 C CA . LEU A 1 115 ? 5.863 9.379 -3.422 1.00 95.44 115 LEU A CA 1
ATOM 890 C C . LEU A 1 115 ? 6.004 10.486 -2.371 1.00 95.44 115 LEU A C 1
ATOM 892 O O . LEU A 1 115 ? 5.825 10.239 -1.180 1.00 95.44 115 LEU A O 1
ATOM 896 N N . ILE A 1 116 ? 6.310 11.715 -2.784 1.00 96.69 116 ILE A N 1
ATOM 897 C CA . ILE A 1 116 ? 6.432 12.832 -1.839 1.00 96.69 116 ILE A CA 1
ATOM 898 C C . ILE A 1 116 ? 5.074 13.127 -1.191 1.00 96.69 116 ILE A C 1
ATOM 900 O O . ILE A 1 116 ? 4.994 13.310 0.021 1.00 96.69 116 ILE A O 1
ATOM 904 N N . LYS A 1 117 ? 3.991 13.118 -1.979 1.00 94.94 117 LYS A N 1
ATOM 905 C CA . LYS A 1 117 ? 2.634 13.393 -1.483 1.00 94.94 117 LYS A CA 1
ATOM 906 C C . LYS A 1 117 ? 2.114 12.333 -0.512 1.00 94.94 117 LYS A C 1
ATOM 908 O O . LYS A 1 117 ? 1.394 12.673 0.420 1.00 94.94 117 LYS A O 1
ATOM 913 N N . ILE A 1 118 ? 2.447 11.064 -0.738 1.00 95.00 118 ILE A N 1
ATOM 914 C CA . ILE A 1 118 ? 1.957 9.941 0.074 1.00 95.00 118 ILE A CA 1
ATOM 915 C C . ILE A 1 118 ? 2.809 9.695 1.328 1.00 95.00 118 ILE A C 1
ATOM 917 O O . ILE A 1 118 ? 2.287 9.194 2.318 1.00 95.00 118 ILE A O 1
ATOM 921 N N . SER A 1 119 ? 4.094 10.073 1.313 1.00 94.50 119 SER A N 1
ATOM 922 C CA . SER A 1 119 ? 5.033 9.886 2.430 1.00 94.50 119 SER A CA 1
ATOM 923 C C . SER A 1 119 ? 4.476 10.288 3.808 1.00 94.50 119 SER A C 1
ATOM 925 O O . SER A 1 119 ? 4.505 9.444 4.707 1.00 94.50 119 SER A O 1
ATOM 927 N N . PRO A 1 120 ? 3.894 11.492 4.009 1.00 94.19 120 PRO A N 1
ATOM 928 C CA . PRO A 1 120 ? 3.343 11.853 5.318 1.00 94.19 120 PRO A CA 1
ATOM 929 C C . PRO A 1 120 ? 2.170 10.955 5.730 1.00 94.19 120 PRO A C 1
ATOM 931 O O . PRO A 1 120 ? 2.023 10.624 6.902 1.00 94.19 120 PRO A O 1
ATOM 934 N N . ALA A 1 121 ? 1.354 10.515 4.770 1.00 92.75 121 ALA A N 1
ATOM 935 C CA . ALA A 1 121 ? 0.229 9.633 5.046 1.00 92.75 121 ALA A CA 1
ATOM 936 C C . ALA A 1 121 ? 0.682 8.203 5.388 1.00 92.75 121 ALA A C 1
ATOM 938 O O . ALA A 1 121 ? 0.045 7.553 6.210 1.00 92.75 121 ALA A O 1
ATOM 939 N N . LEU A 1 122 ? 1.797 7.727 4.815 1.00 90.94 122 LEU A N 1
ATOM 940 C CA . LEU A 1 122 ? 2.403 6.439 5.177 1.00 90.94 122 LEU A CA 1
ATOM 941 C C . LEU A 1 122 ? 2.951 6.446 6.605 1.00 90.94 122 LEU A C 1
ATOM 943 O O . LEU A 1 122 ? 2.814 5.451 7.306 1.00 90.94 122 LEU A O 1
ATOM 947 N N . GLN A 1 123 ? 3.535 7.562 7.044 1.00 90.75 123 GLN A N 1
ATOM 948 C CA . GLN A 1 123 ? 4.065 7.704 8.405 1.00 90.75 123 GLN A CA 1
ATOM 949 C C . GLN A 1 123 ? 2.962 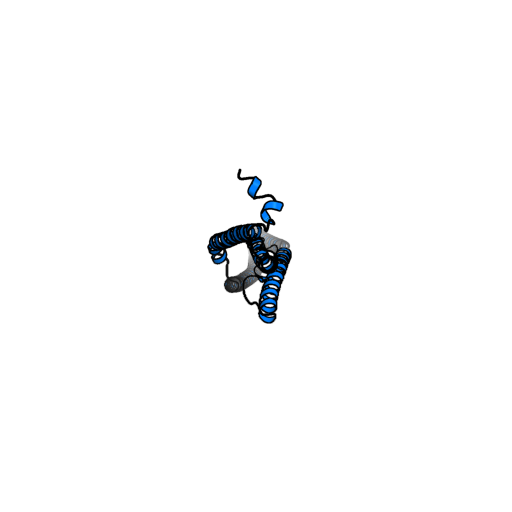7.790 9.468 1.00 90.75 123 GLN A C 1
ATOM 951 O O . GLN A 1 123 ? 3.205 7.470 10.625 1.00 90.75 123 GLN A O 1
ATOM 956 N N . ALA A 1 124 ? 1.750 8.200 9.083 1.00 90.56 124 ALA A N 1
ATOM 957 C CA . ALA A 1 124 ? 0.591 8.220 9.972 1.00 90.56 124 ALA A CA 1
ATOM 958 C C . ALA A 1 124 ? -0.048 6.832 10.175 1.00 90.56 124 ALA A C 1
ATOM 960 O O . ALA A 1 124 ? -0.927 6.678 11.025 1.00 90.56 124 ALA A O 1
ATOM 961 N N . LEU A 1 125 ? 0.351 5.824 9.391 1.00 90.69 125 LEU A N 1
ATOM 962 C CA . LEU A 1 125 ? -0.116 4.456 9.584 1.00 90.69 125 LEU A CA 1
ATOM 963 C C . LEU A 1 125 ? 0.550 3.859 10.823 1.00 90.69 125 LEU A C 1
ATOM 965 O O . LEU A 1 125 ? 1.764 3.956 10.990 1.00 90.69 125 LEU A O 1
ATOM 969 N N . ARG A 1 126 ? -0.247 3.193 11.664 1.00 91.88 126 ARG A N 1
ATOM 970 C CA . ARG A 1 126 ? 0.296 2.442 12.798 1.00 91.88 126 ARG A CA 1
ATOM 971 C C . ARG A 1 126 ? 1.181 1.309 12.306 1.00 91.88 126 ARG A C 1
ATOM 973 O O . ARG A 1 126 ? 0.845 0.623 11.335 1.00 91.88 126 ARG A O 1
ATOM 980 N N . SER A 1 127 ? 2.283 1.087 13.009 1.00 93.38 127 SER A N 1
ATOM 981 C CA . SER A 1 127 ? 3.152 -0.046 12.707 1.00 93.38 127 SER A CA 1
ATOM 982 C C . SER A 1 127 ? 2.469 -1.374 13.082 1.00 93.38 127 SER A C 1
ATOM 984 O O . SER A 1 127 ? 1.601 -1.403 13.958 1.00 93.38 127 SER A O 1
ATOM 986 N N . PRO A 1 128 ? 2.855 -2.507 12.464 1.00 92.81 128 PRO A N 1
ATOM 987 C CA . PRO A 1 128 ? 2.340 -3.820 12.859 1.00 92.81 128 PRO A CA 1
ATOM 988 C C . PRO A 1 128 ? 2.548 -4.124 14.350 1.00 92.81 128 PRO A C 1
ATOM 990 O O . PRO A 1 128 ? 1.665 -4.678 14.991 1.00 92.81 128 PRO A O 1
ATOM 993 N N . GLN A 1 129 ? 3.675 -3.684 14.917 1.00 95.06 129 GLN A N 1
ATOM 994 C CA . GLN A 1 129 ? 3.995 -3.871 16.334 1.00 95.06 129 GLN A CA 1
ATOM 995 C C . GLN A 1 129 ? 3.072 -3.055 17.249 1.00 95.06 129 GLN A C 1
ATOM 997 O O . GLN A 1 129 ? 2.609 -3.561 18.266 1.00 95.06 129 GLN A O 1
ATOM 1002 N N . GLU A 1 130 ? 2.757 -1.811 16.879 1.00 94.56 130 GLU A N 1
ATOM 1003 C CA . GLU A 1 130 ? 1.786 -0.987 17.613 1.00 94.56 130 GLU A CA 1
ATOM 1004 C C . GLU A 1 130 ? 0.380 -1.587 17.565 1.00 94.56 130 GLU A C 1
ATOM 1006 O O . GLU A 1 130 ? -0.342 -1.544 18.558 1.00 94.56 130 GLU A O 1
ATOM 1011 N N . LEU A 1 131 ? -0.014 -2.151 16.420 1.00 95.62 131 LEU A N 1
ATOM 1012 C CA . LEU A 1 131 ? -1.305 -2.824 16.274 1.00 95.62 131 LEU A CA 1
ATOM 1013 C C . LEU A 1 131 ? -1.384 -4.083 17.143 1.00 95.62 131 LEU A C 1
ATOM 1015 O O . LEU A 1 131 ? -2.406 -4.313 17.784 1.00 95.62 131 LEU A O 1
ATOM 1019 N N . GLU A 1 132 ? -0.318 -4.879 17.200 1.00 96.31 132 GLU A N 1
ATOM 1020 C CA . GLU A 1 132 ? -0.242 -6.051 18.079 1.00 96.31 132 GLU A CA 1
ATOM 1021 C C . GLU A 1 132 ? -0.275 -5.660 19.559 1.00 96.31 132 GLU A C 1
ATOM 1023 O O . GLU A 1 132 ? -1.020 -6.265 20.330 1.00 96.31 132 GLU A O 1
ATOM 1028 N N . ALA A 1 133 ? 0.459 -4.614 19.949 1.00 96.62 133 ALA A N 1
ATOM 1029 C CA . ALA A 1 133 ? 0.439 -4.095 21.313 1.00 96.62 133 ALA A CA 1
ATOM 1030 C C . ALA A 1 133 ? -0.959 -3.598 21.714 1.00 96.62 133 ALA A C 1
ATOM 1032 O O . ALA A 1 133 ? -1.454 -3.962 22.778 1.00 96.62 133 ALA A O 1
ATOM 1033 N N . LEU A 1 134 ? -1.626 -2.840 20.837 1.00 97.25 134 LEU A N 1
ATOM 1034 C CA . LEU A 1 134 ? -2.985 -2.350 21.074 1.00 97.25 134 LEU A CA 1
ATOM 1035 C C . LEU A 1 134 ? -4.000 -3.496 21.161 1.00 97.25 134 LEU A C 1
ATOM 1037 O O . LEU A 1 134 ? -4.890 -3.467 22.004 1.00 97.25 134 LEU A O 1
ATOM 1041 N N . ASN A 1 135 ? -3.864 -4.524 20.320 1.00 97.25 135 ASN A N 1
ATOM 1042 C CA . ASN A 1 135 ? -4.717 -5.710 20.392 1.00 97.25 135 ASN A CA 1
ATOM 1043 C C . ASN A 1 135 ? -4.501 -6.491 21.696 1.00 97.25 135 ASN A C 1
ATOM 1045 O O . ASN A 1 135 ? -5.467 -6.992 22.269 1.00 97.25 135 ASN A O 1
ATOM 1049 N N . ALA A 1 136 ? -3.259 -6.589 22.178 1.00 97.12 136 ALA A N 1
ATOM 1050 C CA . ALA A 1 136 ? -2.948 -7.232 23.453 1.00 97.12 136 ALA A CA 1
ATOM 1051 C C . ALA A 1 136 ? -3.505 -6.438 24.647 1.00 97.12 136 ALA A C 1
ATOM 1053 O O . ALA A 1 136 ? -4.075 -7.027 25.565 1.00 97.12 136 ALA A O 1
ATOM 1054 N N . GLU A 1 137 ? -3.393 -5.109 24.614 1.00 97.44 137 GLU A N 1
ATOM 1055 C CA . GLU A 1 137 ? -3.994 -4.216 25.609 1.00 97.44 137 GLU A CA 1
ATOM 1056 C C . GLU A 1 137 ? -5.522 -4.335 25.613 1.00 97.44 137 GLU A C 1
ATOM 1058 O O . GLU A 1 137 ? -6.125 -4.537 26.667 1.00 97.44 137 GLU A O 1
ATOM 1063 N N . LEU A 1 138 ? -6.144 -4.318 24.432 1.00 98.00 138 LEU A N 1
ATOM 1064 C CA . LEU A 1 138 ? -7.585 -4.496 24.288 1.00 98.00 138 LEU A CA 1
ATOM 1065 C C . LEU A 1 138 ? -8.040 -5.864 24.816 1.00 98.00 138 LEU A C 1
ATOM 1067 O O . LEU A 1 138 ? -9.052 -5.952 25.505 1.00 98.00 138 LEU A O 1
ATOM 1071 N N . ALA A 1 139 ? -7.286 -6.931 24.540 1.00 97.81 139 ALA A N 1
ATOM 1072 C CA . ALA A 1 139 ? -7.585 -8.261 25.064 1.00 97.81 139 ALA A CA 1
ATOM 1073 C C . ALA A 1 139 ? -7.533 -8.301 26.603 1.00 97.81 139 ALA A C 1
ATOM 1075 O O . ALA A 1 139 ? -8.373 -8.949 27.232 1.00 97.81 139 ALA A O 1
ATOM 1076 N N . LEU A 1 140 ? -6.588 -7.581 27.216 1.00 97.81 140 LEU A N 1
ATOM 1077 C CA . LEU A 1 140 ? -6.506 -7.449 28.670 1.00 97.81 140 LEU A CA 1
ATOM 1078 C C . LEU A 1 140 ? -7.710 -6.680 29.235 1.00 97.81 140 LEU A C 1
ATOM 1080 O O . LEU A 1 140 ? -8.299 -7.119 30.223 1.00 97.81 140 LEU A O 1
ATOM 1084 N N . GLU A 1 141 ? -8.091 -5.561 28.613 1.00 97.88 141 GLU A N 1
ATOM 1085 C CA . GLU A 1 141 ? -9.245 -4.763 29.045 1.00 97.88 141 GLU A CA 1
ATOM 1086 C C . GLU A 1 141 ? -10.545 -5.574 28.963 1.00 97.88 141 GLU A C 1
ATOM 1088 O O . GLU A 1 141 ? -11.348 -5.563 29.900 1.00 97.88 141 GLU A O 1
ATOM 1093 N N . VAL A 1 142 ? -10.739 -6.323 27.872 1.00 98.12 142 VAL A N 1
ATOM 1094 C CA . VAL A 1 142 ? -11.897 -7.210 27.698 1.00 98.12 142 VAL A CA 1
ATOM 1095 C C . VAL A 1 142 ? -11.966 -8.237 28.827 1.00 98.12 142 VAL A C 1
ATOM 1097 O O . VAL A 1 142 ? -13.026 -8.411 29.429 1.00 98.12 142 VAL A O 1
ATOM 1100 N N . GLU A 1 143 ? -10.847 -8.871 29.180 1.00 97.88 143 GLU A N 1
ATOM 1101 C CA . GLU A 1 143 ? -10.824 -9.854 30.267 1.00 97.88 143 GLU A CA 1
ATOM 1102 C C . GLU A 1 143 ? -11.079 -9.217 31.643 1.00 97.88 143 GLU A C 1
ATOM 1104 O O . GLU A 1 143 ? -11.764 -9.801 32.485 1.00 97.88 143 GLU A O 1
ATOM 1109 N N . GLN A 1 144 ? -10.576 -8.004 31.888 1.00 97.56 144 GLN A N 1
ATOM 1110 C CA . GLN A 1 144 ? -10.855 -7.270 33.125 1.00 97.56 144 GLN A CA 1
ATOM 1111 C C . GLN A 1 144 ? -12.337 -6.912 33.253 1.00 97.56 144 GLN A C 1
ATOM 1113 O O . GLN A 1 144 ? -12.924 -7.112 34.319 1.00 97.56 144 GLN A O 1
ATOM 1118 N N . ARG A 1 145 ? -12.953 -6.426 32.169 1.00 97.75 145 ARG A N 1
ATOM 1119 C CA . ARG A 1 145 ? -14.390 -6.125 32.131 1.00 97.75 145 ARG A CA 1
ATOM 1120 C C . ARG A 1 145 ? -15.220 -7.378 32.379 1.00 97.75 145 ARG A C 1
ATOM 1122 O O . ARG A 1 145 ? -16.107 -7.335 33.225 1.00 97.75 145 ARG A O 1
ATOM 1129 N N . ARG A 1 146 ? -14.872 -8.495 31.732 1.00 97.38 146 ARG A N 1
ATOM 1130 C CA . ARG A 1 146 ? -15.543 -9.789 31.920 1.00 97.38 146 ARG A CA 1
ATOM 1131 C C . ARG A 1 146 ? -15.510 -10.238 33.382 1.00 97.38 146 ARG A C 1
ATOM 1133 O O . ARG A 1 146 ? -16.544 -10.572 33.945 1.00 97.38 146 ARG A O 1
ATOM 1140 N N . LYS A 1 147 ? -14.347 -10.169 34.039 1.00 97.19 147 LYS A N 1
ATOM 1141 C CA . LYS A 1 147 ? -14.225 -10.509 35.469 1.00 97.19 147 LYS A CA 1
ATOM 1142 C C . LYS A 1 147 ? -15.022 -9.574 36.376 1.00 97.19 147 LYS A C 1
ATOM 1144 O O . LYS A 1 147 ? -15.610 -10.031 37.353 1.00 97.19 147 LYS A O 1
ATOM 1149 N N . ALA A 1 148 ? -15.026 -8.274 36.089 1.00 96.31 148 ALA A N 1
ATOM 1150 C CA . ALA A 1 148 ? -15.805 -7.309 36.862 1.00 96.31 148 ALA A CA 1
ATOM 1151 C C . ALA A 1 148 ? -17.316 -7.559 36.719 1.00 96.31 148 ALA A C 1
ATOM 1153 O O . ALA A 1 148 ? -18.058 -7.431 37.693 1.00 96.31 148 ALA A O 1
ATOM 1154 N N . GLU A 1 149 ? -17.762 -7.948 35.526 1.00 97.06 149 GLU A N 1
ATOM 1155 C CA . GLU A 1 149 ? -19.144 -8.335 35.252 1.00 97.06 149 GLU A CA 1
ATOM 1156 C C . GLU A 1 149 ? -19.529 -9.615 36.005 1.00 97.06 149 GLU A C 1
ATOM 1158 O O . GLU A 1 149 ? -20.496 -9.595 36.766 1.00 97.06 149 GLU A O 1
ATO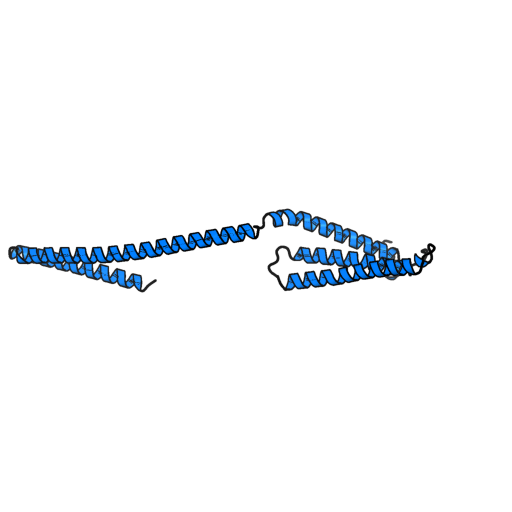M 1163 N N . GLU A 1 150 ? -18.706 -10.667 35.941 1.00 96.12 150 GLU A N 1
ATOM 1164 C CA . GLU A 1 150 ? -18.899 -11.900 36.722 1.00 96.12 150 GLU A CA 1
ATOM 1165 C C . GLU A 1 150 ? -18.968 -11.621 38.237 1.00 96.12 150 GLU A C 1
ATOM 1167 O O 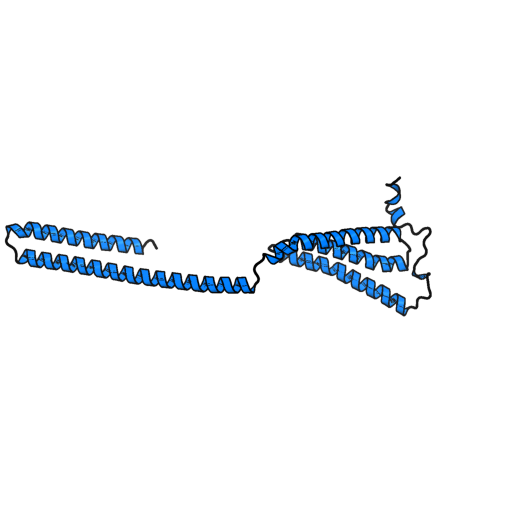. GLU A 1 150 ? -19.842 -12.130 38.942 1.00 96.12 150 GLU A O 1
ATOM 1172 N N . GLN A 1 151 ? -18.077 -10.775 38.768 1.00 96.31 151 GLN A N 1
ATOM 1173 C CA . GLN A 1 151 ? -18.098 -10.387 40.184 1.00 96.31 151 GLN A CA 1
ATOM 1174 C C . GLN A 1 151 ? -19.369 -9.624 40.557 1.00 96.31 151 GLN A C 1
ATOM 1176 O O . GLN A 1 151 ? -19.933 -9.848 41.632 1.00 96.31 151 GLN A O 1
ATOM 1181 N N . LYS A 1 152 ? -19.831 -8.730 39.677 1.00 95.69 152 LYS A N 1
ATOM 1182 C CA . LYS A 1 152 ? -21.077 -7.991 39.871 1.00 95.69 152 LYS A CA 1
ATOM 1183 C C . LYS A 1 152 ? -22.270 -8.942 39.905 1.00 95.69 152 LYS A C 1
ATOM 1185 O O . LYS A 1 152 ? -23.115 -8.789 40.783 1.00 95.69 152 LYS A O 1
ATOM 1190 N N . GLU A 1 153 ? -22.329 -9.933 39.020 1.00 93.12 153 GLU A N 1
ATOM 1191 C CA . GLU A 1 153 ? -23.388 -10.948 39.037 1.00 93.12 153 GLU A CA 1
ATOM 1192 C C . GLU A 1 153 ? -23.386 -11.772 40.326 1.00 93.12 153 GLU A C 1
ATOM 1194 O O . GLU A 1 153 ? -24.440 -11.978 40.933 1.00 93.12 153 GLU A O 1
ATOM 1199 N N . VAL A 1 154 ? -22.209 -12.207 40.788 1.00 94.00 154 VAL A N 1
ATOM 1200 C CA . VAL A 1 154 ? -22.074 -12.940 42.056 1.00 94.00 154 VAL A CA 1
ATOM 1201 C C . VAL A 1 154 ? -22.555 -12.088 43.231 1.00 94.00 154 VAL A C 1
ATOM 1203 O O . VAL A 1 154 ? -23.346 -12.565 44.048 1.00 94.00 154 VAL A O 1
ATOM 1206 N N . LEU A 1 155 ? -22.135 -10.821 43.299 1.00 95.38 155 LEU A N 1
ATOM 1207 C CA . LEU A 1 155 ? -22.547 -9.900 44.358 1.00 95.38 155 LEU A CA 1
ATOM 1208 C C . LEU A 1 155 ? -24.056 -9.631 44.318 1.00 95.38 155 LEU A C 1
ATOM 1210 O O . LEU A 1 155 ? -24.706 -9.627 45.362 1.00 95.38 155 LEU A O 1
ATOM 1214 N N . LEU A 1 156 ? -24.629 -9.436 43.127 1.00 92.50 156 LEU A N 1
ATOM 1215 C CA . LEU A 1 156 ? -26.073 -9.270 42.963 1.00 92.50 156 LEU A CA 1
ATOM 1216 C C . LEU A 1 156 ? -26.817 -10.506 43.473 1.00 92.50 156 LEU A C 1
ATOM 1218 O O . LEU A 1 156 ? -27.734 -10.372 44.283 1.00 92.50 156 LEU A O 1
ATOM 1222 N N . ARG A 1 157 ? -26.382 -11.710 43.089 1.00 90.75 157 ARG A N 1
ATOM 1223 C CA . ARG A 1 157 ? -26.973 -12.970 43.564 1.00 90.75 157 ARG A CA 1
ATOM 1224 C C . ARG A 1 157 ? -26.909 -13.090 45.090 1.00 90.75 157 ARG A C 1
ATOM 1226 O O . ARG A 1 157 ? -27.893 -13.487 45.718 1.00 90.75 157 ARG A O 1
ATOM 1233 N N . GLU A 1 158 ? -25.790 -12.703 45.702 1.00 94.00 158 GLU A N 1
ATOM 1234 C CA . GLU A 1 158 ? -25.643 -12.689 47.159 1.00 94.00 158 GLU A CA 1
ATOM 1235 C C . GLU A 1 158 ? -26.590 -11.681 47.828 1.00 94.00 158 GLU A C 1
ATOM 1237 O O . GLU A 1 158 ? -27.264 -12.020 48.807 1.00 94.00 158 GLU A O 1
ATOM 1242 N N . LEU A 1 159 ? -26.685 -10.457 47.300 1.00 92.38 159 LEU A N 1
ATOM 1243 C CA . LEU A 1 159 ? -27.606 -9.441 47.810 1.00 92.38 159 LEU A CA 1
ATOM 1244 C C . LEU A 1 159 ? -29.056 -9.918 47.738 1.00 92.38 159 LEU A C 1
ATOM 1246 O O . LEU A 1 159 ? -29.774 -9.809 48.732 1.00 92.38 159 LEU A O 1
ATOM 1250 N N . HIS A 1 160 ? -29.476 -10.511 46.619 1.00 89.81 160 HIS A N 1
ATOM 1251 C CA . HIS A 1 160 ? -30.828 -11.049 46.481 1.00 89.81 160 HIS A CA 1
ATOM 1252 C C . HIS A 1 160 ? -31.120 -12.144 47.510 1.00 89.81 160 HIS A C 1
ATOM 1254 O O . HIS A 1 160 ? -32.182 -12.132 48.141 1.00 89.81 160 HIS A O 1
ATOM 1260 N N . HIS A 1 161 ? -30.166 -13.047 47.745 1.00 91.19 161 HIS A N 1
ATOM 1261 C CA . HIS A 1 161 ? -30.294 -14.075 48.775 1.00 91.19 161 HIS A CA 1
ATOM 1262 C C . HIS A 1 161 ? -30.403 -13.465 50.186 1.00 91.19 161 HIS A C 1
ATOM 1264 O O . HIS A 1 161 ? -31.257 -13.864 50.979 1.00 91.19 161 HIS A O 1
ATOM 1270 N N . ARG A 1 162 ? -29.591 -12.447 50.502 1.00 95.25 162 ARG A N 1
ATOM 1271 C CA . ARG A 1 162 ? -29.638 -11.742 51.796 1.00 95.25 162 ARG A CA 1
ATOM 1272 C C . ARG A 1 162 ? -30.953 -10.990 52.001 1.00 95.25 162 ARG A C 1
ATOM 1274 O O . ARG A 1 162 ? -31.515 -11.058 53.092 1.00 95.25 162 ARG A O 1
ATOM 1281 N N . VAL A 1 163 ? -31.473 -10.317 50.974 1.00 94.75 163 VAL A N 1
ATOM 1282 C CA . VAL A 1 163 ? -32.775 -9.631 51.038 1.00 94.75 163 VAL A CA 1
ATOM 1283 C C . VAL A 1 163 ? -33.895 -10.636 51.303 1.00 94.75 163 VAL A C 1
ATOM 1285 O O . VAL A 1 163 ? -34.704 -10.413 52.204 1.00 94.75 163 VAL A O 1
ATOM 1288 N N . LYS A 1 164 ? -33.900 -11.780 50.604 1.00 90.75 164 LYS A N 1
ATOM 1289 C CA . LYS A 1 164 ? -34.862 -12.866 50.847 1.00 90.75 164 LYS A CA 1
ATOM 1290 C C . LYS A 1 164 ? -34.808 -13.357 52.297 1.00 90.75 164 LYS A C 1
ATOM 1292 O O . LYS A 1 164 ? -35.845 -13.409 52.958 1.00 90.75 164 LYS A O 1
ATOM 1297 N N . ASN A 1 165 ? -33.611 -13.640 52.814 1.00 92.44 165 ASN A N 1
ATOM 1298 C CA . ASN A 1 165 ? -33.425 -14.086 54.199 1.00 92.44 165 ASN A CA 1
ATOM 1299 C C . ASN A 1 165 ? -33.893 -13.038 55.220 1.00 92.44 165 ASN A C 1
ATOM 1301 O O . ASN A 1 165 ? -34.568 -13.381 56.191 1.00 92.44 165 ASN A O 1
ATOM 1305 N N . ASN A 1 166 ? -33.586 -11.757 54.995 1.00 95.69 166 ASN A N 1
ATOM 1306 C CA . ASN A 1 166 ? -34.003 -10.673 55.884 1.00 95.69 166 ASN A CA 1
ATOM 1307 C C . ASN A 1 166 ? -35.531 -10.532 55.925 1.00 95.69 166 ASN A C 1
ATOM 1309 O O . ASN A 1 166 ? -36.107 -10.433 57.007 1.00 95.69 166 ASN A O 1
ATOM 1313 N N . LEU A 1 167 ? -36.206 -10.583 54.772 1.00 94.94 167 LEU A N 1
ATOM 1314 C CA . LEU A 1 167 ? -37.670 -10.516 54.709 1.00 94.94 167 LEU A CA 1
ATOM 1315 C C . LEU A 1 167 ? -38.331 -11.721 55.399 1.00 94.94 167 LEU A C 1
ATOM 1317 O O . LEU A 1 167 ? -39.323 -11.558 56.111 1.00 94.94 167 LEU A O 1
ATOM 1321 N N . GLN A 1 168 ? -37.760 -12.922 55.257 1.00 92.38 168 GLN A N 1
ATOM 1322 C CA . GLN A 1 168 ? -38.228 -14.117 55.971 1.00 92.38 168 GLN A CA 1
ATOM 1323 C C . GLN A 1 168 ? -38.058 -13.991 57.492 1.00 92.38 168 GLN A C 1
ATOM 1325 O O . GLN A 1 168 ? -38.971 -14.340 58.247 1.00 92.38 168 GLN A O 1
ATOM 1330 N N . MET A 1 169 ? -36.923 -13.458 57.951 1.00 95.75 169 MET A N 1
ATOM 1331 C CA . MET A 1 169 ? -36.664 -13.227 59.374 1.00 95.75 169 MET A CA 1
ATOM 1332 C C . MET A 1 169 ? -37.648 -12.209 59.961 1.00 95.75 169 MET A C 1
ATOM 1334 O O . MET A 1 169 ? -38.272 -12.488 60.983 1.00 95.75 169 MET A O 1
ATOM 1338 N N . VAL A 1 170 ? -37.857 -11.073 59.284 1.00 95.50 170 VAL A N 1
ATOM 1339 C CA . VAL A 1 170 ? -38.842 -10.057 59.692 1.00 95.50 170 VAL A CA 1
ATOM 1340 C C . VAL A 1 170 ? -40.250 -10.656 59.740 1.00 95.50 170 VAL A C 1
ATOM 1342 O O . VAL A 1 170 ? -40.956 -10.472 60.730 1.00 95.50 170 VAL A O 1
ATOM 1345 N N . SER A 1 171 ? -40.649 -11.443 58.731 1.00 93.75 171 SER A N 1
ATOM 1346 C CA . SER A 1 171 ? -41.944 -12.137 58.744 1.00 93.75 171 SER A CA 1
ATOM 1347 C C . SER A 1 171 ? -42.076 -13.113 59.921 1.00 93.75 171 SER A C 1
ATOM 1349 O O . SER A 1 171 ? -43.177 -13.261 60.449 1.00 93.75 171 SER A O 1
ATOM 1351 N N . SER A 1 172 ? -40.994 -13.789 60.315 1.00 93.38 172 SER A N 1
ATOM 1352 C CA . SER A 1 172 ? -40.991 -14.742 61.433 1.00 93.38 172 SER A CA 1
ATOM 1353 C C . SER A 1 172 ? -41.087 -14.028 62.784 1.00 93.38 172 SER A C 1
ATOM 1355 O O . SER A 1 172 ? -41.851 -14.450 63.648 1.00 93.38 172 SER A O 1
ATOM 1357 N N . LEU A 1 173 ? -40.378 -12.907 62.955 1.00 94.00 173 LEU A N 1
ATOM 1358 C CA . LEU A 1 173 ? -40.464 -12.067 64.154 1.00 94.00 173 LEU A CA 1
ATOM 1359 C C . LEU A 1 173 ? -41.863 -11.471 64.332 1.00 94.00 173 LEU A C 1
ATOM 1361 O O . LEU A 1 173 ? -42.411 -11.541 65.429 1.00 94.00 173 LEU A O 1
ATOM 1365 N N . LEU A 1 174 ? -42.467 -10.955 63.256 1.00 92.44 174 LEU A N 1
ATOM 1366 C CA . LEU A 1 174 ? -43.844 -10.450 63.284 1.00 92.44 174 LEU A CA 1
ATOM 1367 C C . LEU A 1 174 ? -44.843 -11.549 63.663 1.00 92.44 174 LEU A C 1
ATOM 1369 O O . LEU A 1 174 ? -45.772 -11.291 64.419 1.00 92.44 174 LEU A O 1
ATOM 1373 N N . GLN A 1 175 ? -44.633 -12.782 63.195 1.00 92.38 175 GLN A N 1
ATOM 1374 C CA . GLN A 1 175 ? -45.471 -13.925 63.565 1.00 92.38 175 GLN A CA 1
ATOM 1375 C C . GLN A 1 175 ? -45.307 -14.326 65.040 1.00 92.38 175 GLN A C 1
ATOM 1377 O O . GLN A 1 175 ? -46.289 -14.658 65.702 1.00 92.38 175 GLN A O 1
ATOM 1382 N N . LEU A 1 176 ? -44.082 -14.294 65.576 1.00 92.12 176 LEU A N 1
ATOM 1383 C CA . LEU A 1 176 ? -43.842 -14.543 67.000 1.00 92.12 176 LEU A CA 1
ATOM 1384 C C . LEU A 1 176 ? -44.489 -13.461 67.869 1.00 92.12 176 LEU A C 1
ATOM 1386 O O . LEU A 1 176 ? -45.157 -13.800 68.844 1.00 92.12 176 LEU A O 1
ATOM 1390 N N . GLN A 1 177 ? -44.347 -12.188 67.483 1.00 90.62 177 GLN A N 1
ATOM 1391 C CA . GLN A 1 177 ? -45.005 -11.073 68.160 1.00 90.62 177 GLN A CA 1
ATOM 1392 C C . GLN A 1 177 ? -46.527 -11.193 68.085 1.00 90.62 177 GLN A C 1
ATOM 1394 O O . GLN A 1 177 ? -47.181 -11.058 69.111 1.00 90.62 177 GLN A O 1
ATOM 1399 N N . GLU A 1 178 ? -47.104 -11.515 66.923 1.00 90.31 178 GLU A N 1
ATOM 1400 C CA . GLU A 1 178 ? -48.545 -11.774 66.770 1.00 90.31 178 GLU A CA 1
ATOM 1401 C C . GLU A 1 178 ? -49.020 -12.838 67.773 1.00 90.31 178 GLU A C 1
ATOM 1403 O O . GLU A 1 178 ? -50.000 -12.636 68.494 1.00 90.31 178 GLU A O 1
ATOM 1408 N N . ASN A 1 179 ? -48.285 -13.948 67.891 1.00 87.12 179 ASN A N 1
ATOM 1409 C CA . ASN A 1 179 ? -48.633 -15.033 68.805 1.00 87.12 179 ASN A CA 1
ATOM 1410 C C . ASN A 1 179 ? -48.567 -14.615 70.285 1.00 87.12 179 ASN A C 1
ATOM 1412 O O . ASN A 1 179 ? -49.419 -15.051 71.063 1.00 87.12 179 ASN A O 1
ATOM 1416 N N . SER A 1 180 ? -47.607 -13.765 70.669 1.00 86.69 180 SER A N 1
ATOM 1417 C CA . SER A 1 180 ? -47.422 -13.286 72.048 1.00 86.69 180 SER A CA 1
ATOM 1418 C C . SER A 1 180 ? -48.208 -12.015 72.408 1.00 86.69 180 SER A C 1
ATOM 1420 O O . SER A 1 180 ? -48.142 -11.586 73.556 1.00 86.69 180 SER A O 1
ATOM 1422 N N . SER A 1 181 ? -48.910 -11.394 71.454 1.00 85.25 181 SER A N 1
ATOM 1423 C CA . SER A 1 181 ? -49.622 -10.117 71.643 1.00 85.25 181 SER A CA 1
ATOM 1424 C C . SER A 1 181 ? -51.083 -10.285 72.067 1.00 85.25 181 SER A C 1
ATOM 1426 O O . SER A 1 181 ? -51.696 -11.339 71.857 1.00 85.25 181 SER A O 1
ATOM 1428 N N . ASN A 1 182 ? -51.651 -9.206 72.615 1.00 87.94 182 ASN A N 1
ATOM 1429 C CA . ASN A 1 182 ? -53.066 -9.105 72.970 1.00 87.94 182 ASN A CA 1
ATOM 1430 C C . ASN A 1 182 ? -53.980 -9.215 71.728 1.00 87.94 182 ASN A C 1
ATOM 1432 O O . ASN A 1 182 ? -53.548 -8.886 70.620 1.00 87.94 182 ASN A O 1
ATOM 1436 N N . PRO A 1 183 ? -55.249 -9.647 71.885 1.00 80.88 183 PRO A N 1
ATOM 1437 C CA . PRO A 1 183 ? -56.170 -9.862 70.764 1.00 80.88 183 PRO A CA 1
ATOM 1438 C C . PRO A 1 183 ? -56.374 -8.640 69.859 1.00 80.88 183 PRO A C 1
ATOM 1440 O O . PRO A 1 183 ? -56.488 -8.813 68.646 1.00 80.88 183 PRO A O 1
ATOM 1443 N N . ASP A 1 184 ? -56.363 -7.432 70.427 1.00 80.75 184 ASP A N 1
ATOM 1444 C CA . ASP A 1 184 ? -56.574 -6.185 69.682 1.00 80.75 184 ASP A CA 1
ATOM 1445 C C . ASP A 1 184 ? -55.394 -5.862 68.738 1.00 80.75 184 ASP A C 1
ATOM 1447 O O . ASP A 1 184 ? -55.606 -5.473 67.587 1.00 80.75 184 ASP A O 1
ATOM 1451 N N . ASP A 1 185 ? -54.152 -6.144 69.157 1.00 85.06 185 ASP A N 1
ATOM 1452 C CA . ASP A 1 185 ? -52.926 -5.841 68.394 1.00 85.06 185 ASP A CA 1
ATOM 1453 C C . ASP A 1 185 ? -52.605 -6.887 67.308 1.00 85.06 185 ASP A C 1
ATOM 1455 O O . ASP A 1 185 ? -51.871 -6.618 66.349 1.00 85.06 185 ASP A O 1
ATOM 1459 N N . ARG A 1 186 ? -53.175 -8.097 67.416 1.00 87.94 186 ARG A N 1
ATOM 1460 C CA . ARG A 1 186 ? -52.935 -9.201 66.466 1.00 87.94 186 ARG A CA 1
ATOM 1461 C C . ARG A 1 186 ? -53.319 -8.853 65.035 1.00 87.94 186 ARG A C 1
ATOM 1463 O O . ARG A 1 186 ? -52.639 -9.275 64.102 1.00 87.94 186 ARG A O 1
ATOM 1470 N N . SER A 1 187 ? -54.401 -8.098 64.856 1.00 86.81 187 SER A N 1
ATOM 1471 C CA . SER A 1 187 ? -54.900 -7.715 63.531 1.00 86.81 187 SER A CA 1
ATOM 1472 C C . SER A 1 187 ? -53.875 -6.875 62.751 1.00 86.81 187 SER A C 1
ATOM 1474 O O . SER A 1 187 ? -53.581 -7.179 61.594 1.00 86.81 187 SER A O 1
ATOM 1476 N N . VAL A 1 188 ? -53.250 -5.899 63.418 1.00 89.00 188 VAL A N 1
ATOM 1477 C CA . VAL A 1 188 ? -52.235 -4.994 62.852 1.00 89.00 188 VAL A CA 1
ATOM 1478 C C . VAL A 1 188 ? -50.922 -5.729 62.555 1.00 89.00 188 VAL A C 1
ATOM 1480 O O . VAL A 1 188 ? -50.299 -5.518 61.508 1.00 89.00 188 VAL A O 1
ATOM 1483 N N . LEU A 1 189 ? -50.498 -6.631 63.447 1.00 90.00 189 LEU A N 1
ATOM 1484 C CA . LEU A 1 189 ? -49.290 -7.444 63.252 1.00 90.00 189 LEU A CA 1
ATOM 1485 C C . LEU A 1 189 ? -49.448 -8.445 62.103 1.00 90.00 189 LEU A C 1
ATOM 1487 O O . LEU A 1 189 ? -48.531 -8.602 61.291 1.00 90.00 189 LEU A O 1
ATOM 1491 N N . LYS A 1 190 ? -50.627 -9.066 61.985 1.00 90.06 190 LYS A N 1
ATOM 1492 C CA . LYS A 1 190 ? -50.968 -9.949 60.867 1.00 90.06 190 LYS A CA 1
ATOM 1493 C C . LYS A 1 190 ? -50.908 -9.205 59.534 1.00 90.06 190 LYS A C 1
ATOM 1495 O O . LYS A 1 190 ? -50.271 -9.687 58.600 1.00 90.06 190 LYS A O 1
ATOM 1500 N N . GLU A 1 191 ? -51.500 -8.013 59.459 1.00 92.31 191 GLU A N 1
ATOM 1501 C CA . GLU A 1 191 ? -51.446 -7.182 58.254 1.00 92.31 191 GLU A CA 1
ATOM 1502 C C . GLU A 1 191 ? -50.001 -6.799 57.891 1.00 92.31 191 GLU A C 1
ATOM 1504 O O . GLU A 1 191 ? -49.589 -6.916 56.734 1.00 92.31 191 GLU A O 1
ATOM 1509 N N . SER A 1 192 ? -49.196 -6.409 58.881 1.00 93.12 192 SER A N 1
ATOM 1510 C CA . SER A 1 192 ? -47.780 -6.073 58.680 1.00 93.12 192 SER A CA 1
ATOM 1511 C C . SER A 1 192 ? -46.976 -7.264 58.148 1.00 93.12 192 SER A C 1
ATOM 1513 O O . SER A 1 192 ? -46.181 -7.115 57.217 1.00 93.12 192 SER A O 1
ATOM 1515 N N . ARG A 1 193 ? -47.211 -8.468 58.685 1.00 93.75 193 ARG A N 1
ATOM 1516 C CA . ARG A 1 193 ? -46.576 -9.706 58.214 1.00 93.75 193 ARG A CA 1
ATOM 1517 C C . ARG A 1 193 ? -46.953 -10.021 56.769 1.00 93.75 193 ARG A C 1
ATOM 1519 O O . ARG A 1 193 ? -46.083 -10.371 55.971 1.00 93.75 193 ARG A O 1
ATOM 1526 N N . ASP A 1 194 ? -48.231 -9.901 56.427 1.00 93.69 194 ASP A N 1
ATOM 1527 C CA . ASP A 1 194 ? -48.726 -10.216 55.088 1.00 93.69 194 ASP A CA 1
ATOM 1528 C C . ASP A 1 194 ? -48.160 -9.226 54.045 1.00 93.69 194 ASP A C 1
ATOM 1530 O O . ASP A 1 194 ? -47.757 -9.642 52.956 1.00 93.69 194 ASP A O 1
ATOM 1534 N N . ARG A 1 195 ? -47.980 -7.946 54.410 1.00 93.94 195 ARG A N 1
ATOM 1535 C CA . ARG A 1 195 ? -47.265 -6.952 53.584 1.00 93.94 195 ARG A CA 1
ATOM 1536 C C . ARG A 1 195 ? -45.790 -7.311 53.364 1.00 93.94 195 ARG A C 1
ATOM 1538 O O . ARG A 1 195 ? -45.309 -7.235 52.235 1.00 93.94 195 ARG A O 1
ATOM 1545 N N . VAL A 1 196 ? -45.068 -7.744 54.404 1.00 94.50 196 VAL A N 1
ATOM 1546 C CA . VAL A 1 196 ? -43.662 -8.187 54.276 1.00 94.50 196 VAL A CA 1
ATOM 1547 C C . VAL A 1 196 ? -43.544 -9.419 53.371 1.00 94.50 196 VAL A C 1
ATOM 1549 O O . VAL A 1 196 ? -42.629 -9.494 52.550 1.00 94.50 196 VAL A O 1
ATOM 1552 N N . ARG A 1 197 ? -44.493 -10.362 53.450 1.00 92.94 197 ARG A N 1
ATOM 1553 C CA . ARG A 1 197 ? -44.550 -11.510 52.529 1.00 92.94 197 ARG A CA 1
ATOM 1554 C C . ARG A 1 197 ? -44.812 -11.089 51.087 1.00 92.94 197 ARG A C 1
ATOM 1556 O O . ARG A 1 197 ? -44.161 -11.612 50.188 1.00 92.94 197 ARG A O 1
ATOM 1563 N N . ALA A 1 198 ? -45.715 -10.135 50.861 1.00 93.75 198 ALA A N 1
ATOM 1564 C CA . ALA A 1 198 ? -45.960 -9.597 49.526 1.00 93.75 198 ALA A CA 1
ATOM 1565 C C . ALA A 1 198 ? -44.693 -8.950 48.936 1.00 93.75 198 ALA A C 1
ATOM 1567 O O . ALA A 1 198 ? -44.353 -9.219 47.786 1.00 93.75 198 ALA A O 1
ATOM 1568 N N . LEU A 1 199 ? -43.940 -8.182 49.734 1.00 92.94 199 LEU A N 1
ATOM 1569 C CA . LEU A 1 199 ? -42.651 -7.614 49.314 1.00 92.94 199 LEU A CA 1
ATOM 1570 C C . LEU A 1 199 ? -41.624 -8.694 48.942 1.00 92.94 199 LEU A C 1
ATOM 1572 O O . LEU A 1 199 ? -40.914 -8.539 47.950 1.00 92.94 199 LEU A O 1
ATOM 1576 N N . ALA A 1 200 ? -41.563 -9.799 49.692 1.00 91.81 200 ALA A N 1
ATOM 1577 C CA . ALA A 1 200 ? -40.672 -10.917 49.378 1.00 91.81 200 ALA A CA 1
ATOM 1578 C C . ALA A 1 200 ? -41.012 -11.580 48.034 1.00 91.81 200 ALA A C 1
ATOM 1580 O O . ALA A 1 200 ? -40.109 -11.850 47.243 1.00 91.81 200 ALA A O 1
ATOM 1581 N N . LEU A 1 201 ? -42.304 -11.782 47.750 1.00 90.81 201 LEU A N 1
ATOM 1582 C CA . LEU A 1 201 ? -42.776 -12.347 46.480 1.00 90.81 201 LEU A CA 1
ATOM 1583 C C . LEU A 1 201 ? -42.481 -11.421 45.294 1.00 90.81 201 LEU A C 1
ATOM 1585 O O . LEU A 1 201 ? -42.022 -11.884 44.251 1.00 90.81 201 LEU A O 1
ATOM 1589 N N . VAL A 1 202 ? -42.697 -10.112 45.457 1.00 91.06 202 VAL A N 1
ATOM 1590 C CA . VAL A 1 202 ? -42.375 -9.119 44.421 1.00 91.06 202 VAL A CA 1
ATOM 1591 C C . VAL A 1 202 ? -40.871 -9.094 44.138 1.00 91.06 202 VAL A C 1
ATOM 1593 O O . VAL A 1 202 ? -40.472 -9.124 42.977 1.00 91.06 202 VAL A O 1
ATOM 1596 N N . HIS A 1 203 ? -40.030 -9.094 45.176 1.00 89.25 203 HIS A N 1
ATOM 1597 C CA . HIS A 1 203 ? -38.575 -9.130 45.011 1.00 89.25 203 HIS A CA 1
ATOM 1598 C C . HIS A 1 203 ? -38.107 -10.386 44.251 1.00 89.25 203 HIS A C 1
ATOM 1600 O O . HIS A 1 203 ? -37.274 -10.286 43.352 1.00 89.25 203 HIS A O 1
ATOM 1606 N N . GLU A 1 204 ? -38.659 -11.561 44.572 1.00 86.75 204 GLU A N 1
ATOM 1607 C CA . GLU A 1 204 ? -38.336 -12.817 43.879 1.00 86.75 204 GLU A CA 1
ATOM 1608 C C . GLU A 1 204 ? -38.800 -12.805 42.410 1.00 86.75 204 GLU A C 1
ATOM 1610 O O . GLU A 1 204 ? -38.042 -13.204 41.527 1.00 86.75 204 GLU A O 1
ATOM 1615 N N . SER A 1 205 ? -39.985 -12.250 42.128 1.00 87.25 205 SER A N 1
ATOM 1616 C CA . SER A 1 205 ? -40.501 -12.090 40.761 1.00 87.25 205 SER A CA 1
ATOM 1617 C C . SER A 1 205 ? -39.645 -11.153 39.900 1.00 87.25 205 SER A C 1
ATOM 1619 O O . SER A 1 205 ? -39.406 -11.459 38.732 1.00 87.25 205 SER A O 1
ATOM 1621 N N . ILE A 1 206 ? -39.187 -10.019 40.446 1.00 84.69 206 ILE A N 1
ATOM 1622 C CA . ILE A 1 206 ? -38.348 -9.057 39.712 1.00 84.69 206 ILE A CA 1
ATOM 1623 C C . ILE A 1 206 ? -37.009 -9.702 39.340 1.00 84.69 206 ILE A C 1
ATOM 1625 O O . ILE A 1 206 ? -36.568 -9.581 38.195 1.00 84.69 206 ILE A O 1
ATOM 1629 N N . TYR A 1 207 ? -36.388 -10.435 40.267 1.00 82.56 207 TYR A N 1
ATOM 1630 C CA . TYR A 1 207 ? -35.117 -11.107 40.002 1.00 82.56 207 TYR A CA 1
ATOM 1631 C C . TYR A 1 207 ? -35.242 -12.205 38.933 1.00 82.56 207 TYR A C 1
ATOM 1633 O O . TYR A 1 207 ? -34.476 -12.227 37.977 1.00 82.56 207 TYR A O 1
ATOM 1641 N N . GLN A 1 208 ? -36.263 -13.064 39.021 1.00 78.31 208 GLN A N 1
ATOM 1642 C CA . GLN A 1 208 ? -36.486 -14.109 38.012 1.00 78.31 208 GLN A CA 1
ATOM 1643 C C . GLN A 1 208 ? -36.759 -13.536 36.614 1.00 78.31 208 GLN A C 1
ATOM 1645 O O . GLN A 1 208 ? -36.326 -14.107 35.619 1.00 78.31 208 GLN A O 1
ATOM 1650 N N . SER A 1 209 ? -37.448 -12.392 36.519 1.00 74.94 209 SER A N 1
ATOM 1651 C CA . SER A 1 209 ? -37.676 -11.732 35.226 1.00 74.94 209 SER A CA 1
ATOM 1652 C C . SER A 1 209 ? -36.413 -11.115 34.614 1.00 74.94 209 SER A C 1
ATOM 1654 O O . SER A 1 209 ? -36.294 -11.073 33.390 1.00 74.94 209 SER A O 1
ATOM 1656 N N . SER A 1 210 ? -35.465 -10.665 35.443 1.00 64.38 210 SER A N 1
ATOM 1657 C CA . SER A 1 210 ? -34.199 -10.083 34.976 1.00 64.38 210 SER A CA 1
ATOM 1658 C C . SER A 1 210 ? -33.202 -11.150 34.513 1.00 64.38 210 SER A C 1
ATOM 1660 O O . SER A 1 210 ? -32.476 -10.908 33.558 1.00 64.38 210 SER A O 1
ATOM 1662 N N . ASP A 1 211 ? -33.239 -12.349 35.098 1.00 63.47 211 ASP A N 1
ATOM 1663 C CA . ASP A 1 211 ? -32.444 -13.511 34.659 1.00 63.47 211 ASP A CA 1
ATOM 1664 C C . ASP A 1 211 ? -32.922 -14.085 33.302 1.00 63.47 211 ASP A C 1
ATOM 1666 O O . ASP A 1 211 ? -32.155 -14.693 32.566 1.00 63.47 211 ASP A O 1
ATOM 1670 N N . LEU A 1 212 ? -34.194 -13.868 32.934 1.00 57.56 212 LEU A N 1
ATOM 1671 C CA . LEU A 1 212 ? -34.794 -14.329 31.668 1.00 57.56 212 LEU A CA 1
ATOM 1672 C C . LEU A 1 212 ? -34.616 -13.356 30.488 1.00 57.56 212 LEU A C 1
ATOM 1674 O O . LEU A 1 212 ? -35.007 -13.685 29.368 1.00 57.56 212 LEU A O 1
ATOM 1678 N N . SER A 1 213 ? -34.114 -12.144 30.736 1.00 51.47 213 SER A N 1
ATOM 1679 C CA . SER A 1 213 ? -33.982 -11.079 29.728 1.00 51.47 213 SER A CA 1
ATOM 1680 C C . SER A 1 213 ? -32.530 -10.713 29.383 1.00 51.47 213 SER A C 1
ATOM 1682 O O . SER A 1 213 ? -32.319 -9.774 28.612 1.00 51.47 213 SER A O 1
ATOM 1684 N N . GLY A 1 214 ? -31.561 -11.466 29.919 1.00 42.22 214 GLY A N 1
ATOM 1685 C CA . GLY A 1 214 ? -30.144 -11.450 29.535 1.00 42.22 214 GLY A CA 1
ATOM 1686 C C . GLY A 1 214 ? -29.813 -12.466 28.449 1.00 42.22 214 GLY A C 1
ATOM 1687 O O . GLY A 1 214 ? -30.409 -13.566 28.468 1.00 42.22 214 GLY A O 1
#

pLDDT: mean 91.39, std 9.69, range [42.22, 98.31]